Protein AF-A0A812TKF4-F1 (afdb_monomer)

Organism: NCBI:txid878477

Mean predicted aligned error: 9.04 Å

Structure (mmCIF, N/CA/C/O backbone):
data_AF-A0A812TKF4-F1
#
_entry.id   AF-A0A812TKF4-F1
#
loop_
_atom_site.group_PDB
_atom_site.id
_atom_site.type_symbol
_atom_site.label_atom_id
_atom_site.label_alt_id
_atom_site.label_comp_id
_atom_site.label_asym_id
_atom_site.label_entity_id
_atom_site.label_seq_id
_atom_site.pdbx_PDB_ins_code
_atom_site.Cartn_x
_atom_site.Cartn_y
_atom_site.Cartn_z
_atom_site.occupancy
_atom_site.B_iso_or_equiv
_atom_site.auth_seq_id
_atom_site.auth_comp_id
_atom_site.auth_asym_id
_atom_site.auth_atom_id
_atom_site.pdbx_PDB_model_num
ATOM 1 N N . MET A 1 1 ? 7.398 12.428 -25.501 1.00 43.38 1 MET A N 1
ATOM 2 C CA . MET A 1 1 ? 6.864 11.660 -24.359 1.00 43.38 1 MET A CA 1
ATOM 3 C C . MET A 1 1 ? 6.967 12.417 -23.040 1.00 43.38 1 MET A C 1
ATOM 5 O O . MET A 1 1 ? 5.956 12.456 -22.363 1.00 43.38 1 MET A O 1
ATOM 9 N N . ASN A 1 2 ? 8.045 13.176 -22.763 1.00 38.41 2 ASN A N 1
ATOM 10 C CA . ASN A 1 2 ? 8.051 14.196 -21.684 1.00 38.41 2 ASN A CA 1
ATOM 11 C C . ASN A 1 2 ? 6.872 15.186 -21.755 1.00 38.41 2 ASN A C 1
ATOM 13 O O . ASN A 1 2 ? 6.428 15.698 -20.735 1.00 38.41 2 ASN A O 1
ATOM 17 N N . LYS A 1 3 ? 6.313 15.404 -22.957 1.00 45.72 3 LYS A N 1
ATOM 18 C CA . LYS A 1 3 ? 5.042 16.113 -23.115 1.00 45.72 3 LYS A CA 1
ATOM 19 C C . LYS A 1 3 ? 3.878 15.392 -22.428 1.00 45.72 3 LYS A C 1
ATOM 21 O O . LYS A 1 3 ? 3.217 16.059 -21.679 1.00 45.72 3 LYS A O 1
ATOM 26 N N . ARG A 1 4 ? 3.627 14.085 -22.586 1.00 50.66 4 ARG A N 1
ATOM 27 C CA . ARG A 1 4 ? 2.446 13.417 -21.979 1.00 50.66 4 ARG A CA 1
ATOM 28 C C . ARG A 1 4 ? 2.479 13.401 -20.450 1.00 50.66 4 ARG A C 1
ATOM 30 O O . ARG A 1 4 ? 1.487 13.745 -19.835 1.00 50.66 4 ARG A O 1
ATOM 37 N N . ILE A 1 5 ? 3.630 13.066 -19.877 1.00 52.28 5 ILE A N 1
ATOM 38 C CA . ILE A 1 5 ? 3.890 13.031 -18.429 1.00 52.28 5 ILE A CA 1
ATOM 39 C C . ILE A 1 5 ? 3.827 14.449 -17.827 1.00 52.28 5 ILE A C 1
ATOM 41 O O . ILE A 1 5 ? 3.130 14.712 -16.849 1.00 52.28 5 ILE A O 1
ATOM 45 N N . GLY A 1 6 ? 4.497 15.413 -18.469 1.00 54.41 6 GLY A N 1
ATOM 46 C CA . GLY A 1 6 ? 4.418 16.819 -18.069 1.00 54.41 6 GLY A CA 1
ATOM 47 C C . GLY A 1 6 ? 3.043 17.449 -18.319 1.00 54.41 6 GLY A C 1
ATOM 48 O O . GLY A 1 6 ? 2.646 18.350 -17.586 1.00 54.41 6 GLY A O 1
ATOM 49 N N . LEU A 1 7 ? 2.306 16.985 -19.331 1.00 57.62 7 LEU A N 1
ATOM 50 C CA . LEU A 1 7 ? 0.945 17.421 -19.640 1.00 57.62 7 LEU A CA 1
ATOM 51 C C . LEU A 1 7 ? -0.037 16.835 -18.638 1.00 57.62 7 LEU A C 1
ATOM 53 O O . LEU A 1 7 ? -0.793 17.615 -18.098 1.00 57.62 7 LEU A O 1
ATOM 57 N N . SER A 1 8 ? 0.027 15.552 -18.268 1.00 59.94 8 SER A N 1
ATOM 58 C CA . SER A 1 8 ? -0.868 14.995 -17.242 1.00 59.94 8 SER A CA 1
ATOM 59 C C . SER A 1 8 ? -0.751 15.731 -15.909 1.00 59.94 8 SER A C 1
ATOM 61 O O . SER A 1 8 ? -1.759 15.961 -15.242 1.00 59.94 8 SER A O 1
ATOM 63 N N . TYR A 1 9 ? 0.465 16.157 -15.549 1.00 64.38 9 TYR A N 1
ATOM 64 C CA . TYR A 1 9 ? 0.691 16.978 -14.362 1.00 64.38 9 TYR A CA 1
ATOM 65 C C . TYR A 1 9 ? 0.122 18.401 -14.510 1.00 64.38 9 TYR A C 1
ATOM 67 O O . TYR A 1 9 ? -0.491 18.922 -13.582 1.00 64.38 9 TYR A O 1
ATOM 75 N N . LYS A 1 10 ? 0.275 19.033 -15.683 1.00 69.38 10 LYS A N 1
ATOM 76 C CA . LYS A 1 10 ? -0.266 20.378 -15.967 1.00 69.38 10 LYS A CA 1
ATOM 77 C C . LYS A 1 10 ? -1.788 20.402 -16.142 1.00 69.38 10 LYS A C 1
ATOM 79 O O . LYS A 1 10 ? -2.433 21.350 -15.712 1.00 69.38 10 LYS A O 1
ATOM 84 N N . GLU A 1 11 ? -2.341 19.377 -16.775 1.00 79.06 11 GLU A N 1
ATOM 85 C CA . GLU A 1 11 ? -3.754 19.215 -17.130 1.00 79.06 11 GLU A CA 1
ATOM 86 C C . GLU A 1 11 ? -4.596 18.758 -15.938 1.00 79.06 11 GLU A C 1
ATOM 88 O O . GLU A 1 11 ? -5.818 18.830 -16.003 1.00 79.06 11 GLU A O 1
ATOM 93 N N . LYS A 1 12 ? -3.957 18.309 -14.846 1.00 82.06 12 LYS A N 1
ATOM 94 C CA . LYS A 1 12 ? -4.629 17.839 -13.628 1.00 82.06 12 LYS A CA 1
ATOM 95 C C . LYS A 1 12 ? -5.728 16.815 -13.928 1.00 82.06 12 LYS A C 1
ATOM 97 O O . LYS A 1 12 ? -6.871 16.947 -13.480 1.00 82.06 12 LYS A O 1
ATOM 102 N N . ARG A 1 13 ? -5.357 15.814 -14.730 1.00 84.12 13 ARG A N 1
ATOM 103 C CA . ARG A 1 13 ? -6.213 14.729 -15.230 1.00 84.12 13 ARG A CA 1
ATOM 104 C C . ARG A 1 13 ? -6.922 14.001 -14.082 1.00 84.12 13 ARG A C 1
ATOM 106 O O . ARG A 1 13 ? -6.321 13.154 -13.426 1.00 84.12 13 ARG A O 1
ATOM 113 N N . GLN A 1 14 ? -8.187 14.345 -13.826 1.00 87.75 14 GLN A N 1
ATOM 114 C CA . GLN A 1 14 ? -8.976 13.859 -12.682 1.00 87.75 14 GLN A CA 1
ATOM 115 C C . GLN A 1 14 ? -9.090 12.331 -12.631 1.00 87.75 14 GLN A C 1
ATOM 117 O O . GLN A 1 14 ? -9.194 11.740 -11.560 1.00 87.75 14 GLN A O 1
ATOM 122 N N . GLU A 1 15 ? -8.988 11.672 -13.780 1.00 87.75 15 GLU A N 1
ATOM 123 C CA . GLU A 1 15 ? -8.941 10.221 -13.907 1.00 87.75 15 GLU A CA 1
ATOM 124 C C . GLU A 1 15 ? -7.714 9.563 -13.258 1.00 87.75 15 GLU A C 1
ATOM 126 O O . GLU A 1 15 ? -7.655 8.339 -13.241 1.00 87.75 15 GLU A O 1
ATOM 131 N N . LEU A 1 16 ? -6.746 10.333 -12.747 1.00 88.81 16 LEU A N 1
ATOM 132 C CA . LEU A 1 16 ? -5.577 9.833 -12.016 1.00 88.81 16 LEU A CA 1
ATOM 133 C C . LEU A 1 16 ? -5.721 9.939 -10.492 1.00 88.81 16 LEU A C 1
ATOM 135 O O . LEU A 1 16 ? -4.930 9.328 -9.787 1.00 88.81 16 LEU A O 1
ATOM 139 N N . VAL A 1 17 ? -6.724 10.656 -9.969 1.00 91.38 17 VAL A N 1
ATOM 140 C CA . VAL A 1 17 ? -6.897 10.869 -8.513 1.00 91.38 17 VAL A CA 1
ATOM 141 C C . VAL A 1 17 ? -7.086 9.551 -7.758 1.00 91.38 17 VAL A C 1
ATOM 143 O O . VAL A 1 17 ? -6.647 9.412 -6.619 1.00 91.38 17 VAL A O 1
ATOM 146 N N . TRP A 1 18 ? -7.673 8.543 -8.408 1.00 94.00 18 TRP A N 1
ATOM 147 C CA . TRP A 1 18 ? -7.847 7.223 -7.804 1.00 94.00 18 TRP A CA 1
ATOM 148 C C . TRP A 1 18 ? -6.528 6.548 -7.420 1.00 94.00 18 TRP A C 1
ATOM 150 O O . TRP A 1 18 ? -6.544 5.665 -6.573 1.00 94.00 18 TRP A O 1
ATOM 160 N N . LEU A 1 19 ? -5.403 6.952 -8.023 1.00 91.62 19 LEU A N 1
ATOM 161 C CA . LEU A 1 19 ? -4.074 6.436 -7.701 1.00 91.62 19 LEU A CA 1
ATOM 162 C C . LEU A 1 19 ? -3.529 6.998 -6.389 1.00 91.62 19 LEU A C 1
ATOM 164 O O . LEU A 1 19 ? -2.511 6.506 -5.946 1.00 91.62 19 LEU A O 1
ATOM 168 N N . ASP A 1 20 ? -4.203 7.934 -5.724 1.00 90.88 20 ASP A N 1
ATOM 169 C CA . ASP A 1 20 ? -3.869 8.372 -4.356 1.00 90.88 20 ASP A CA 1
ATOM 170 C C . ASP A 1 20 ? -5.036 8.171 -3.379 1.00 90.88 20 ASP A C 1
ATOM 172 O O . ASP A 1 20 ? -4.896 8.267 -2.156 1.00 90.88 20 ASP A O 1
ATOM 176 N N . ASP A 1 21 ? -6.216 7.872 -3.915 1.00 93.94 21 ASP A N 1
ATOM 177 C CA . ASP A 1 21 ? -7.404 7.603 -3.134 1.00 93.94 21 ASP A CA 1
ATOM 178 C C . ASP A 1 21 ? -7.436 6.146 -2.667 1.00 93.94 21 ASP A C 1
ATOM 180 O O . ASP A 1 21 ? -7.810 5.238 -3.409 1.00 93.94 21 ASP A O 1
ATOM 184 N N . LYS A 1 22 ? -7.121 5.926 -1.389 1.00 93.62 22 LYS A N 1
ATOM 185 C CA . LYS A 1 22 ? -7.073 4.585 -0.782 1.00 93.62 22 LYS A CA 1
ATOM 186 C C . LYS A 1 22 ? -8.356 3.769 -0.959 1.00 93.62 22 LYS A C 1
ATOM 188 O O . LYS A 1 22 ? -8.277 2.547 -1.002 1.00 93.62 22 LYS A O 1
ATOM 193 N N . LEU A 1 23 ? -9.526 4.411 -1.027 1.00 95.00 23 LEU A N 1
ATOM 194 C CA . LEU A 1 23 ? -10.788 3.703 -1.251 1.00 95.00 23 LEU A CA 1
ATOM 195 C C . LEU A 1 23 ? -10.901 3.250 -2.709 1.00 95.00 23 LEU A C 1
ATOM 197 O O . LEU A 1 23 ? -11.224 2.093 -2.975 1.00 95.00 23 LEU A O 1
ATOM 201 N N . GLU A 1 24 ? -10.633 4.155 -3.651 1.00 95.75 24 GLU A N 1
ATOM 202 C CA . GLU A 1 24 ? -10.752 3.832 -5.074 1.00 95.75 24 GLU A CA 1
ATOM 203 C C . GLU A 1 24 ? -9.657 2.881 -5.556 1.00 95.75 24 GLU A C 1
ATOM 205 O O . GLU A 1 24 ? -9.947 2.042 -6.409 1.00 95.75 24 GLU A O 1
ATOM 210 N N . GLN A 1 25 ? -8.440 2.958 -4.999 1.00 95.56 25 GLN A N 1
ATOM 211 C CA . GLN A 1 25 ? -7.360 2.017 -5.303 1.00 95.56 25 GLN A CA 1
ATOM 212 C C . GLN A 1 25 ? -7.814 0.573 -5.101 1.00 95.56 25 GLN A C 1
ATOM 214 O O . GLN A 1 25 ? -7.678 -0.230 -6.016 1.00 95.56 25 GLN A O 1
ATOM 219 N N . VAL A 1 26 ? -8.409 0.246 -3.948 1.00 95.75 26 VAL A N 1
ATOM 220 C CA . VAL A 1 26 ? -8.828 -1.131 -3.646 1.00 95.75 26 VAL A CA 1
ATOM 221 C C . VAL A 1 26 ? -9.825 -1.639 -4.687 1.00 95.75 26 VAL A C 1
ATOM 223 O O . VAL A 1 26 ? -9.565 -2.655 -5.332 1.00 95.75 26 VAL A O 1
ATOM 226 N N . GLY A 1 27 ? -10.918 -0.901 -4.908 1.00 95.19 27 GLY A N 1
ATOM 227 C CA . GLY A 1 27 ? -11.976 -1.328 -5.826 1.00 95.19 27 GLY A CA 1
ATOM 228 C C . GLY A 1 27 ? -11.532 -1.379 -7.292 1.00 95.19 27 GLY A C 1
ATOM 229 O O . GLY A 1 27 ? -11.883 -2.309 -8.018 1.00 95.19 27 GLY A O 1
ATOM 230 N N . ARG A 1 28 ? -10.728 -0.410 -7.750 1.00 96.44 28 ARG A N 1
ATOM 231 C CA . ARG A 1 28 ? -10.242 -0.392 -9.138 1.00 96.44 28 ARG A CA 1
ATOM 232 C C . ARG A 1 28 ? -9.181 -1.456 -9.383 1.00 96.44 28 ARG A C 1
ATOM 234 O O . ARG A 1 28 ? -9.234 -2.113 -10.416 1.00 96.44 28 ARG A O 1
ATOM 241 N N . THR A 1 29 ? -8.256 -1.664 -8.448 1.00 96.94 29 THR A N 1
ATOM 242 C CA . THR A 1 29 ? -7.265 -2.744 -8.539 1.00 96.94 29 THR A CA 1
ATOM 243 C C . THR A 1 29 ? -7.945 -4.102 -8.630 1.00 96.94 29 THR A C 1
ATOM 245 O O . THR A 1 29 ? -7.590 -4.899 -9.496 1.00 96.94 29 THR A O 1
ATOM 248 N N . GLU A 1 30 ? -8.945 -4.357 -7.785 1.00 96.12 30 GLU A N 1
ATOM 249 C CA . GLU A 1 30 ? -9.704 -5.607 -7.812 1.00 96.12 30 GLU A CA 1
ATOM 250 C C . GLU A 1 30 ? -10.393 -5.824 -9.165 1.00 96.12 30 GLU A C 1
ATOM 252 O O . GLU A 1 30 ? -10.293 -6.909 -9.741 1.00 96.12 30 GLU A O 1
ATOM 257 N N . ALA A 1 31 ? -11.020 -4.782 -9.719 1.00 96.69 31 ALA A N 1
ATOM 258 C CA . ALA A 1 31 ? -11.652 -4.845 -11.034 1.00 96.69 31 ALA A CA 1
ATOM 259 C C . ALA A 1 31 ? -10.642 -5.102 -12.168 1.00 96.69 31 ALA A C 1
ATOM 261 O O . ALA A 1 31 ? -10.904 -5.912 -13.059 1.00 96.69 31 ALA A O 1
ATOM 262 N N . LEU A 1 32 ? -9.480 -4.439 -12.134 1.00 96.56 32 LEU A N 1
ATOM 263 C CA . LEU A 1 32 ? -8.437 -4.567 -13.158 1.00 96.56 32 LEU A CA 1
ATOM 264 C C . LEU A 1 32 ? -7.744 -5.936 -13.116 1.00 96.56 32 LEU A C 1
ATOM 266 O O . LEU A 1 32 ? -7.447 -6.501 -14.167 1.00 96.56 32 LEU A O 1
ATOM 270 N N . LEU A 1 33 ? -7.511 -6.480 -11.920 1.00 96.88 33 LEU A N 1
ATOM 271 C CA . LEU A 1 33 ? -6.825 -7.761 -11.718 1.00 96.88 33 LEU A CA 1
ATOM 272 C C . LEU A 1 33 ? -7.766 -8.958 -11.575 1.00 96.88 33 LEU A C 1
ATOM 274 O O . LEU A 1 33 ? -7.298 -10.094 -11.487 1.00 96.88 33 LEU A O 1
ATOM 278 N N . LYS A 1 34 ? -9.081 -8.716 -11.569 1.00 95.50 34 LYS A N 1
ATOM 279 C CA . LYS A 1 34 ? -10.129 -9.730 -11.379 1.00 95.50 34 LYS A CA 1
ATOM 280 C C . LYS A 1 34 ? -9.911 -10.547 -10.105 1.00 95.50 34 LYS A C 1
ATOM 282 O O . LYS A 1 34 ? -9.978 -11.775 -10.114 1.00 95.50 34 LYS A O 1
ATOM 287 N N . GLY A 1 35 ? -9.614 -9.854 -9.012 1.00 93.81 35 GLY A N 1
ATOM 288 C CA . GLY A 1 35 ? -9.465 -10.467 -7.702 1.00 93.81 35 GLY A CA 1
ATOM 289 C C . GLY A 1 35 ? -8.752 -9.573 -6.702 1.00 93.81 35 GLY A C 1
ATOM 290 O O . GLY A 1 35 ? -8.048 -8.628 -7.058 1.00 93.81 35 GLY A O 1
ATOM 291 N N . GLU A 1 36 ? -8.913 -9.908 -5.429 1.00 94.38 36 GLU A N 1
ATOM 292 C CA . GLU A 1 36 ? -8.374 -9.121 -4.327 1.00 94.38 36 GLU A CA 1
ATOM 293 C C . GLU A 1 36 ? -6.838 -9.146 -4.323 1.00 94.38 36 GLU A C 1
ATOM 295 O O . GLU A 1 36 ? -6.204 -10.203 -4.445 1.00 94.38 36 GLU A O 1
ATOM 300 N N . ARG A 1 37 ? -6.229 -7.961 -4.200 1.00 96.06 37 ARG A N 1
ATOM 301 C CA . ARG A 1 37 ? -4.773 -7.782 -4.041 1.00 96.06 37 ARG A CA 1
ATOM 302 C C . ARG A 1 37 ? -4.380 -6.807 -2.951 1.00 96.06 37 ARG A C 1
ATOM 304 O O . ARG A 1 37 ? -3.284 -6.935 -2.421 1.00 96.06 37 ARG A O 1
ATOM 311 N N . HIS A 1 38 ? -5.239 -5.858 -2.607 1.00 96.31 38 HIS A N 1
ATOM 312 C CA . HIS A 1 38 ? -5.026 -5.002 -1.447 1.00 96.31 38 HIS A CA 1
ATOM 313 C C . HIS A 1 38 ? -5.468 -5.698 -0.161 1.00 96.31 38 HIS A C 1
ATOM 315 O O . HIS A 1 38 ? -6.198 -6.691 -0.189 1.00 96.31 38 HIS A O 1
ATOM 321 N N . LEU A 1 39 ? -5.053 -5.146 0.979 1.00 93.12 39 LEU A N 1
ATOM 322 C CA . LEU A 1 39 ? -5.753 -5.426 2.227 1.00 93.12 39 LEU A CA 1
ATOM 323 C C . LEU A 1 39 ? -7.215 -4.964 2.128 1.00 93.12 39 LEU A C 1
ATOM 325 O O . LEU A 1 39 ? -7.464 -3.852 1.643 1.00 93.12 39 LEU A O 1
ATOM 329 N N . PRO A 1 40 ? -8.177 -5.771 2.607 1.00 92.56 40 PRO A N 1
ATOM 330 C CA . PRO A 1 40 ? -9.583 -5.430 2.489 1.00 92.56 40 PRO A CA 1
ATOM 331 C C . PRO A 1 40 ? -9.906 -4.169 3.292 1.00 92.56 40 PRO A C 1
ATOM 333 O O . PRO A 1 40 ? -9.347 -3.918 4.362 1.00 92.56 40 PRO A O 1
ATOM 336 N N . LEU A 1 41 ? -10.839 -3.372 2.778 1.00 94.94 41 LEU A N 1
ATOM 337 C CA . LEU A 1 41 ? -11.420 -2.263 3.526 1.00 94.94 41 LEU A CA 1
ATOM 338 C C . LEU A 1 41 ? -12.538 -2.813 4.402 1.00 94.94 41 LEU A C 1
ATOM 340 O O . LEU A 1 41 ? -13.551 -3.300 3.911 1.00 94.94 41 LEU A O 1
ATOM 344 N N . LEU A 1 42 ? -12.365 -2.712 5.715 1.00 95.25 42 LEU A N 1
ATOM 345 C CA . LEU A 1 42 ? -13.403 -3.101 6.666 1.00 95.25 42 LEU A CA 1
ATOM 346 C C . LEU A 1 42 ? -14.465 -2.010 6.802 1.00 95.25 42 LEU A C 1
ATOM 348 O O . LEU A 1 42 ? -15.588 -2.296 7.213 1.00 95.25 42 LEU A O 1
ATOM 352 N N . GLY A 1 43 ? -14.126 -0.772 6.461 1.00 96.00 43 GLY A N 1
ATOM 353 C CA . GLY A 1 43 ? -15.065 0.333 6.391 1.00 96.00 43 GLY A CA 1
ATOM 354 C C . GLY A 1 43 ? -14.388 1.622 5.947 1.00 96.00 43 GLY A C 1
ATOM 355 O O . GLY A 1 43 ? -13.160 1.737 5.950 1.00 96.00 43 GLY A O 1
ATOM 356 N N . HIS A 1 44 ? -15.202 2.609 5.589 1.00 97.00 44 HIS A N 1
ATOM 357 C CA . HIS A 1 44 ? -14.752 3.965 5.315 1.00 97.00 44 HIS A CA 1
ATOM 358 C C . HIS A 1 44 ? -15.871 4.968 5.608 1.00 97.00 44 HIS A C 1
ATOM 360 O O . HIS A 1 44 ? -17.050 4.630 5.528 1.00 97.00 44 HIS A O 1
ATOM 366 N N . ALA A 1 45 ? -15.502 6.215 5.882 1.00 97.19 45 ALA A N 1
ATOM 367 C CA . ALA A 1 45 ? -16.438 7.331 5.988 1.00 97.19 45 ALA A CA 1
ATOM 368 C C . ALA A 1 45 ? -15.810 8.590 5.397 1.00 97.19 45 ALA A C 1
ATOM 370 O O . ALA A 1 45 ? -14.589 8.778 5.429 1.00 97.19 45 ALA A O 1
ATOM 371 N N . ARG A 1 46 ? -16.650 9.455 4.827 1.00 95.25 46 ARG A N 1
ATOM 372 C CA . ARG A 1 46 ? -16.221 10.781 4.370 1.00 95.25 46 ARG A CA 1
ATOM 373 C C . ARG A 1 46 ? -16.198 11.745 5.551 1.00 95.25 46 ARG A C 1
ATOM 375 O O . ARG A 1 46 ? -16.932 11.571 6.520 1.00 95.25 46 ARG A O 1
ATOM 382 N N . LYS A 1 47 ? -15.388 12.797 5.450 1.00 93.75 47 LYS A N 1
ATOM 383 C CA . LYS A 1 47 ? -15.457 13.902 6.411 1.00 93.75 47 LYS A CA 1
ATOM 384 C C . LYS A 1 47 ? -16.886 14.469 6.437 1.00 93.75 47 LYS A C 1
ATOM 386 O O . LYS A 1 47 ? -17.435 14.773 5.380 1.00 93.75 47 LYS A O 1
ATOM 391 N N . GLY A 1 48 ? -17.454 14.619 7.634 1.00 92.25 48 GLY A N 1
ATOM 392 C CA . GLY A 1 48 ? -18.819 15.116 7.850 1.00 92.25 48 GLY A CA 1
ATOM 393 C C . GLY A 1 48 ? -19.923 14.049 7.811 1.00 92.25 48 GLY A C 1
ATOM 394 O O . GLY A 1 48 ? -21.071 14.370 8.100 1.00 92.25 48 GLY A O 1
ATOM 395 N N . ASP A 1 49 ? -19.605 12.788 7.500 1.00 95.38 49 ASP A N 1
ATOM 396 C CA . ASP A 1 49 ? -20.552 11.668 7.578 1.00 95.38 49 ASP A CA 1
ATOM 397 C C . ASP A 1 49 ? -20.610 11.109 9.008 1.00 95.38 49 ASP A C 1
ATOM 399 O O . ASP A 1 49 ? -19.966 10.111 9.325 1.00 95.38 49 ASP A O 1
ATOM 403 N N . ALA A 1 50 ? -21.355 11.782 9.890 1.00 94.12 50 ALA A N 1
ATOM 404 C CA . ALA A 1 50 ? -21.436 11.420 11.308 1.00 94.12 50 ALA A CA 1
ATOM 405 C C . ALA A 1 50 ? -21.877 9.961 11.525 1.00 94.12 50 ALA A C 1
ATOM 407 O O . ALA A 1 50 ? -21.269 9.245 12.316 1.00 94.12 50 ALA A O 1
ATOM 408 N N . VAL A 1 51 ? -22.874 9.494 10.764 1.00 95.56 51 VAL A N 1
ATOM 409 C CA . VAL A 1 51 ? -23.389 8.118 10.863 1.00 95.56 51 VAL A CA 1
ATOM 410 C C . VAL A 1 51 ? -22.339 7.103 10.403 1.00 95.56 51 VAL A C 1
ATOM 412 O O . VAL A 1 51 ? -22.179 6.050 11.019 1.00 95.56 51 VAL A O 1
ATOM 415 N N . GLY A 1 52 ? -21.612 7.393 9.320 1.00 94.56 52 GLY A N 1
ATOM 416 C CA . GLY A 1 52 ? -20.519 6.541 8.852 1.00 94.56 52 GLY A CA 1
ATOM 417 C C . GLY A 1 52 ? -19.355 6.469 9.845 1.00 94.56 52 GLY A C 1
ATOM 418 O O . GLY A 1 52 ? -18.811 5.387 10.073 1.00 94.56 52 GLY A O 1
ATOM 419 N N . LEU A 1 53 ? -18.995 7.600 10.457 1.00 94.62 53 LEU A N 1
ATOM 420 C CA . LEU A 1 53 ? -17.929 7.686 11.460 1.00 94.62 53 LEU A CA 1
ATOM 421 C C . LEU A 1 53 ? -18.290 6.917 12.737 1.00 94.62 53 LEU A C 1
ATOM 423 O O . LEU A 1 53 ? -17.470 6.140 13.224 1.00 94.62 53 LEU A O 1
ATOM 427 N N . GLU A 1 54 ? -19.526 7.052 13.222 1.00 94.31 54 GLU A N 1
ATOM 428 C CA . GLU A 1 54 ? -20.022 6.303 14.381 1.00 94.31 54 GLU A CA 1
ATOM 429 C C . GLU A 1 54 ? -19.984 4.787 14.125 1.00 94.31 54 GLU A C 1
ATOM 431 O O . GLU A 1 54 ? -19.449 4.026 14.930 1.00 94.31 54 GLU A O 1
ATOM 436 N N . LYS A 1 55 ? -20.460 4.332 12.956 1.00 95.62 55 LYS A N 1
ATOM 437 C CA . LYS A 1 55 ? -20.407 2.909 12.572 1.00 95.62 55 LYS A CA 1
ATOM 438 C C . LYS A 1 55 ? -18.979 2.367 12.511 1.00 95.62 55 LYS A C 1
ATOM 440 O O . LYS A 1 55 ? -18.740 1.215 12.873 1.00 95.62 55 LYS A O 1
ATOM 445 N N . LEU A 1 56 ? -18.029 3.174 12.040 1.00 95.25 56 LEU A N 1
ATOM 446 C CA . LEU A 1 56 ? -16.609 2.820 12.017 1.00 95.25 56 LEU A CA 1
ATOM 447 C C . LEU A 1 56 ? -16.033 2.673 13.422 1.00 95.25 56 LEU A C 1
ATOM 449 O O . LEU A 1 56 ? -15.345 1.687 13.680 1.00 95.25 56 LEU A O 1
ATOM 453 N N . ALA A 1 57 ? -16.335 3.616 14.316 1.00 93.94 57 ALA A N 1
ATOM 454 C CA . ALA A 1 57 ? -15.905 3.566 15.709 1.00 93.94 57 ALA A CA 1
ATOM 455 C C . ALA A 1 57 ? -16.482 2.337 16.428 1.00 93.94 57 ALA A C 1
ATOM 457 O O . ALA A 1 57 ? -15.736 1.590 17.055 1.00 93.94 57 ALA A O 1
ATOM 458 N N . GLN A 1 58 ? -17.776 2.052 16.246 1.00 94.00 58 GLN A N 1
ATOM 459 C CA . GLN A 1 58 ? -18.417 0.850 16.788 1.00 94.00 58 GLN A CA 1
ATOM 460 C C . GLN A 1 58 ? -17.752 -0.429 16.268 1.00 94.00 58 GLN A C 1
ATOM 462 O O . GLN A 1 58 ? -17.429 -1.317 17.053 1.00 94.00 58 GLN A O 1
ATOM 467 N N . LYS A 1 59 ? -17.492 -0.514 14.955 1.00 94.88 59 LYS A N 1
ATOM 468 C CA . LYS A 1 59 ? -16.816 -1.672 14.351 1.00 94.88 59 LYS A CA 1
ATOM 469 C C . LYS A 1 59 ? -15.398 -1.866 14.890 1.00 94.88 59 LYS A C 1
ATOM 471 O O . LYS A 1 59 ? -14.978 -3.003 15.083 1.00 94.88 59 LYS A O 1
ATOM 476 N N . LEU A 1 60 ? -14.671 -0.775 15.118 1.00 92.75 60 LEU A N 1
ATOM 477 C CA . LEU A 1 60 ? -13.342 -0.795 15.721 1.00 92.75 60 LEU A CA 1
ATOM 478 C C . LEU A 1 60 ? -13.400 -1.272 17.182 1.00 92.75 60 LEU A C 1
ATOM 480 O O . LEU A 1 60 ? -12.627 -2.150 17.547 1.00 92.75 60 LEU A O 1
ATOM 484 N N . ALA A 1 61 ? -14.344 -0.762 17.978 1.00 92.12 61 ALA A N 1
ATOM 485 C CA . ALA A 1 61 ? -14.480 -1.072 19.404 1.00 92.12 61 ALA A CA 1
ATOM 486 C C . ALA A 1 61 ? -14.863 -2.529 19.703 1.00 92.12 61 ALA A C 1
ATOM 488 O O . ALA A 1 61 ? -14.468 -3.068 20.731 1.00 92.12 61 ALA A O 1
ATOM 489 N N . VAL A 1 62 ? -15.614 -3.181 18.811 1.00 93.12 62 VAL A N 1
ATOM 490 C CA . VAL A 1 62 ? -16.004 -4.595 18.978 1.00 93.12 62 VAL A CA 1
ATOM 491 C C . VAL A 1 62 ? -15.050 -5.576 18.294 1.00 93.12 62 VAL A C 1
ATOM 493 O O . VAL A 1 62 ? -15.281 -6.784 18.331 1.00 93.12 62 VAL A O 1
ATOM 496 N N . SER A 1 63 ? -14.004 -5.084 17.625 1.00 92.12 63 SER A N 1
ATOM 497 C CA . SER A 1 63 ? -13.032 -5.945 16.954 1.00 92.12 63 SER A CA 1
ATOM 498 C C . SER A 1 63 ? -12.124 -6.633 17.969 1.00 92.12 63 SER A C 1
ATOM 500 O O . SER A 1 63 ? -11.620 -6.000 18.890 1.00 92.12 63 SER A O 1
ATOM 502 N N . SER A 1 64 ? -11.854 -7.919 17.755 1.00 89.06 64 SER A N 1
ATOM 503 C CA . SER A 1 64 ? -10.774 -8.653 18.430 1.00 89.06 64 SER A CA 1
ATOM 504 C C . SER A 1 64 ? -9.505 -8.758 17.575 1.00 89.06 64 SER A C 1
ATOM 506 O O . SER A 1 64 ? -8.507 -9.327 18.006 1.00 89.06 64 SER A O 1
ATOM 508 N N . GLU A 1 65 ? -9.562 -8.281 16.332 1.00 89.94 65 GLU A N 1
ATOM 509 C CA . GLU A 1 65 ? -8.464 -8.334 15.366 1.00 89.94 65 GLU A CA 1
ATOM 510 C C . GLU A 1 65 ? -7.637 -7.040 15.411 1.00 89.94 65 GLU A C 1
ATOM 512 O O . GLU A 1 65 ? -8.211 -5.971 15.649 1.00 89.94 65 GLU A O 1
ATOM 517 N N . PRO A 1 66 ? -6.324 -7.097 15.119 1.00 89.56 66 PRO A N 1
ATOM 518 C CA . PRO A 1 66 ? -5.491 -5.915 14.927 1.00 89.56 66 PRO A CA 1
ATOM 519 C C . PRO A 1 66 ? -5.970 -5.049 13.755 1.00 89.56 66 PRO A C 1
ATOM 521 O O . PRO A 1 66 ? -6.108 -5.522 12.621 1.00 89.56 66 PRO A O 1
ATOM 524 N N . LEU A 1 67 ? -6.169 -3.754 14.002 1.00 92.69 67 LEU A N 1
ATOM 525 C CA . LEU A 1 67 ? -6.731 -2.810 13.036 1.00 92.69 67 LEU A CA 1
ATOM 526 C C . LEU A 1 67 ? -5.858 -1.569 12.848 1.00 92.69 67 LEU A C 1
ATOM 528 O O . LEU A 1 67 ? -5.126 -1.145 13.741 1.00 92.69 67 LEU A O 1
ATOM 532 N N . VAL A 1 68 ? -5.972 -0.953 11.673 1.00 92.88 68 VAL A N 1
ATOM 533 C CA . VAL A 1 68 ? -5.401 0.361 11.373 1.00 92.88 68 VAL A CA 1
ATOM 534 C C . VAL A 1 68 ? -6.495 1.327 10.940 1.00 92.88 68 VAL A C 1
ATOM 536 O O . VAL A 1 68 ? -7.288 1.039 10.039 1.00 92.88 68 VAL A O 1
ATOM 539 N N . VAL A 1 69 ? -6.503 2.500 11.568 1.00 95.38 69 VAL A N 1
ATOM 540 C CA . VAL A 1 69 ? -7.309 3.653 11.167 1.00 95.38 69 VAL A CA 1
ATOM 541 C C . VAL A 1 69 ? -6.376 4.641 10.488 1.00 95.38 69 VAL A C 1
ATOM 543 O O . VAL A 1 69 ? -5.371 5.053 11.067 1.00 95.38 69 VAL A O 1
ATOM 546 N N . LYS A 1 70 ? -6.680 5.028 9.249 1.00 95.12 70 LYS A N 1
ATOM 547 C CA . LYS A 1 70 ? -5.855 6.008 8.533 1.00 95.12 70 LYS A CA 1
ATOM 548 C C . LYS A 1 70 ? -6.675 6.957 7.668 1.00 95.12 70 LYS A C 1
ATOM 550 O O . LYS A 1 70 ? -7.761 6.590 7.209 1.00 95.12 70 LYS A O 1
ATOM 555 N N . PRO A 1 71 ? -6.156 8.162 7.386 1.00 95.62 71 PRO A N 1
ATOM 556 C CA . PRO A 1 71 ? -6.836 9.105 6.519 1.00 95.62 71 PRO A CA 1
ATOM 557 C C . PRO A 1 71 ? -6.881 8.562 5.089 1.00 95.62 71 PRO A C 1
ATOM 559 O O . PRO A 1 71 ? -5.866 8.122 4.534 1.00 95.62 71 PRO A O 1
ATOM 562 N N . ARG A 1 72 ? -8.047 8.664 4.446 1.00 94.25 72 ARG A N 1
ATOM 563 C CA . ARG A 1 72 ? -8.218 8.358 3.014 1.00 94.25 72 ARG A CA 1
ATOM 564 C C . ARG A 1 72 ? -7.260 9.184 2.149 1.00 94.25 72 ARG A C 1
ATOM 566 O O . ARG A 1 72 ? -6.640 8.649 1.242 1.00 94.25 72 ARG A O 1
ATOM 573 N N . HIS A 1 73 ? -7.096 10.450 2.520 1.00 90.88 73 HIS A N 1
ATOM 574 C CA . HIS A 1 73 ? -6.408 11.514 1.786 1.00 90.88 73 HIS A CA 1
ATOM 575 C C . HIS A 1 73 ? -4.974 11.807 2.264 1.00 90.88 73 HIS A C 1
ATOM 577 O O . HIS A 1 73 ? -4.304 12.658 1.695 1.00 90.88 73 HIS A O 1
ATOM 583 N N . GLY A 1 74 ? -4.517 11.173 3.348 1.00 85.19 74 GLY A N 1
ATOM 584 C CA . GLY A 1 74 ? -3.230 11.499 3.973 1.00 85.19 74 GLY A CA 1
ATOM 585 C C . GLY A 1 74 ? -2.045 10.751 3.363 1.00 85.19 74 GLY A C 1
ATOM 586 O O . GLY A 1 74 ? -2.193 9.595 2.961 1.00 85.19 74 GLY A O 1
ATOM 587 N N . SER A 1 75 ? -0.869 11.377 3.365 1.00 82.94 75 SER A N 1
ATOM 588 C CA . SER A 1 75 ? 0.414 10.789 2.950 1.00 82.94 75 SER A CA 1
ATOM 589 C C . SER A 1 75 ? 1.400 10.678 4.129 1.00 82.94 75 SER A C 1
ATOM 591 O O . SER A 1 75 ? 1.127 11.142 5.245 1.00 82.94 75 SER A O 1
ATOM 593 N N . ASN A 1 76 ? 2.567 10.068 3.886 1.00 78.56 76 ASN A N 1
ATOM 594 C CA . ASN A 1 76 ? 3.725 10.059 4.798 1.00 78.56 76 ASN A CA 1
ATOM 595 C C . ASN A 1 76 ? 3.445 9.497 6.202 1.00 78.56 76 ASN A C 1
ATOM 597 O O . ASN A 1 76 ? 4.026 9.948 7.194 1.00 78.56 76 ASN A O 1
ATOM 601 N N . SER A 1 77 ? 2.524 8.535 6.296 1.00 82.06 77 SER A N 1
ATOM 602 C CA . SER A 1 77 ? 2.130 7.872 7.548 1.00 82.06 77 SER A CA 1
ATOM 603 C C . SER A 1 77 ? 1.661 8.826 8.659 1.00 82.06 77 SER A C 1
ATOM 605 O O . SER A 1 77 ? 1.696 8.477 9.840 1.00 82.06 77 SER A O 1
ATOM 607 N N . LYS A 1 78 ? 1.217 10.040 8.309 1.00 87.75 78 LYS A N 1
ATOM 608 C CA . LYS A 1 78 ? 0.682 11.013 9.269 1.00 87.75 78 LYS A CA 1
ATOM 609 C C . LYS A 1 78 ? -0.760 10.674 9.632 1.00 87.75 78 LYS A C 1
ATOM 611 O O . LYS A 1 78 ? -1.545 10.285 8.769 1.00 87.75 78 LYS A O 1
ATOM 616 N N . HIS A 1 79 ? -1.098 10.856 10.912 1.00 91.31 79 HIS A N 1
ATOM 617 C CA . HIS A 1 79 ? -2.436 10.588 11.465 1.00 91.31 79 HIS A CA 1
ATOM 618 C C . HIS A 1 79 ? -2.921 9.147 11.234 1.00 91.31 79 HIS A C 1
ATOM 620 O O . HIS A 1 7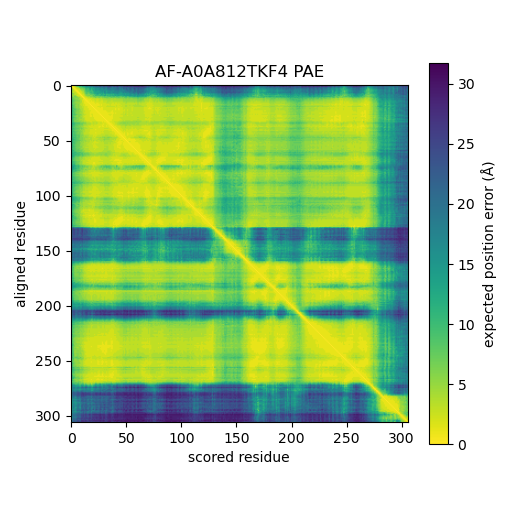9 ? -4.116 8.896 11.112 1.00 91.31 79 HIS A O 1
ATOM 626 N N . VAL A 1 80 ? -1.978 8.204 11.154 1.00 91.00 80 VAL A N 1
ATOM 627 C CA . VAL A 1 80 ? -2.243 6.763 11.135 1.00 91.00 80 VAL A CA 1
ATOM 628 C C . VAL A 1 80 ? -2.256 6.264 12.574 1.00 91.00 80 VAL A C 1
ATOM 630 O O . VAL A 1 80 ? -1.284 6.457 13.301 1.00 91.00 80 VAL A O 1
ATOM 633 N N . PHE A 1 81 ? -3.342 5.610 12.968 1.00 91.62 81 PHE A N 1
ATOM 634 C CA . PHE A 1 81 ? -3.521 5.042 14.297 1.00 91.62 81 PHE A CA 1
ATOM 635 C C . PHE A 1 81 ? -3.523 3.522 14.194 1.00 91.62 81 PHE A C 1
ATOM 637 O O . PHE A 1 81 ? -4.252 2.937 13.387 1.00 91.62 81 PHE A O 1
ATOM 644 N N . LEU A 1 82 ? -2.668 2.893 14.993 1.00 89.44 82 LEU A N 1
ATOM 645 C CA . LEU A 1 82 ? -2.496 1.450 15.034 1.00 89.44 82 LEU A CA 1
ATOM 646 C C . LEU A 1 82 ? -3.160 0.925 16.299 1.00 89.44 82 LEU A C 1
ATOM 648 O O . LEU A 1 82 ? -2.835 1.375 17.393 1.00 89.44 82 LEU A O 1
ATOM 652 N N . TRP A 1 83 ? -4.038 -0.058 16.137 1.00 90.62 83 TRP A N 1
ATOM 653 C CA . TRP A 1 83 ? -4.752 -0.706 17.227 1.00 90.62 83 TRP A CA 1
ATOM 654 C C . TRP A 1 83 ? -4.458 -2.206 17.202 1.00 90.62 83 TRP A C 1
ATOM 656 O O . TRP A 1 83 ? -5.214 -2.964 16.597 1.00 90.62 83 TRP A O 1
ATOM 666 N N . PRO A 1 84 ? -3.343 -2.665 17.804 1.00 84.81 84 PRO A N 1
ATOM 667 C CA . PRO A 1 84 ? -3.006 -4.088 17.838 1.00 84.81 84 PRO A CA 1
ATOM 668 C C . PRO A 1 84 ? -3.989 -4.926 18.659 1.00 84.81 84 PRO A C 1
ATOM 670 O O . PRO A 1 84 ? -4.162 -6.109 18.388 1.00 84.81 84 PRO A O 1
ATOM 673 N N . ARG A 1 85 ? -4.603 -4.314 19.678 1.00 86.69 85 ARG A N 1
ATOM 674 C CA . ARG A 1 85 ? -5.568 -4.937 20.591 1.00 86.69 85 ARG A CA 1
ATOM 675 C C . ARG A 1 85 ? -6.705 -3.959 20.898 1.00 86.69 85 ARG A C 1
ATOM 677 O O . ARG A 1 85 ? -6.752 -3.414 21.998 1.00 86.69 85 ARG A O 1
ATOM 684 N N . PRO A 1 86 ? -7.580 -3.662 19.922 1.00 89.81 86 PRO A N 1
ATOM 685 C CA . PRO A 1 86 ? -8.630 -2.660 20.105 1.00 89.81 86 PRO A CA 1
ATOM 686 C C . PRO A 1 86 ? -9.561 -2.986 21.283 1.00 89.81 86 PRO A C 1
ATOM 688 O O . PRO A 1 86 ? -10.008 -2.076 21.965 1.00 89.81 86 PRO A O 1
ATOM 691 N N . GLN A 1 87 ? -9.768 -4.266 21.600 1.00 90.88 87 GLN A N 1
ATOM 692 C CA . GLN A 1 87 ? -10.567 -4.719 22.741 1.00 90.88 87 GLN A CA 1
ATOM 693 C C . GLN A 1 87 ? -9.989 -4.368 24.128 1.00 90.88 87 GLN A C 1
ATOM 695 O O . GLN A 1 87 ? -10.698 -4.481 25.123 1.00 90.88 87 GLN A O 1
ATOM 700 N N . GLU A 1 88 ? -8.706 -3.999 24.215 1.00 90.25 88 GLU A N 1
ATOM 701 C CA . GLU A 1 88 ? -8.032 -3.612 25.469 1.00 90.25 88 GLU A CA 1
ATOM 702 C C . GLU A 1 88 ? -7.978 -2.084 25.656 1.00 90.25 88 GLU A C 1
ATOM 704 O O . GLU A 1 88 ? -7.408 -1.600 26.633 1.00 90.25 88 GLU A O 1
ATOM 709 N N . VAL A 1 89 ? -8.551 -1.320 24.721 1.00 89.50 89 VAL A N 1
ATOM 710 C CA . VAL A 1 89 ? -8.493 0.145 24.675 1.00 89.50 89 VAL A CA 1
ATOM 711 C C . VAL A 1 89 ? -9.874 0.732 24.960 1.00 89.50 89 VAL A C 1
ATOM 713 O O . VAL A 1 89 ? -10.899 0.151 24.605 1.00 89.50 89 VAL A O 1
ATOM 716 N N . ASP A 1 90 ? -9.911 1.903 25.595 1.00 93.25 90 ASP A N 1
ATOM 717 C CA . ASP A 1 90 ? -11.162 2.613 25.842 1.00 93.25 90 ASP A CA 1
ATOM 718 C C . ASP A 1 90 ? -11.860 3.002 24.525 1.00 93.25 90 ASP A C 1
ATOM 720 O O . ASP A 1 90 ? -11.247 3.535 23.595 1.00 93.25 90 ASP A O 1
ATOM 724 N N . ALA A 1 91 ? -13.172 2.764 24.448 1.00 93.19 91 ALA A N 1
ATOM 725 C CA . ALA A 1 91 ? -13.950 2.996 23.231 1.00 93.19 91 ALA A CA 1
ATOM 726 C C . ALA A 1 91 ? -13.884 4.456 22.750 1.00 93.19 91 ALA A C 1
ATOM 728 O O . ALA A 1 91 ? -13.925 4.706 21.543 1.00 93.19 91 ALA A O 1
ATOM 729 N N . LYS A 1 92 ? -13.728 5.418 23.6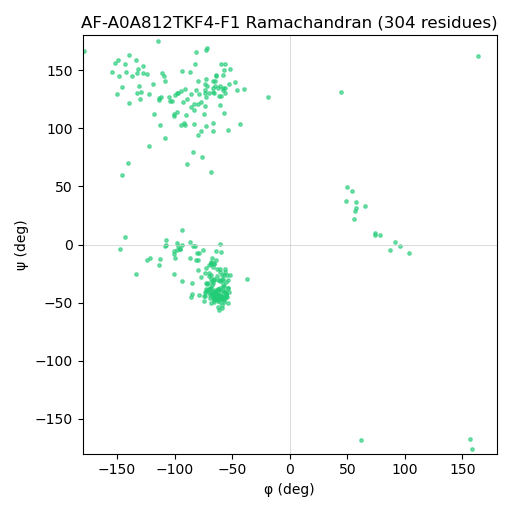69 1.00 94.25 92 LYS A N 1
ATOM 730 C CA . LYS A 1 92 ? -13.604 6.835 23.324 1.00 94.25 92 LYS A CA 1
ATOM 731 C C . LYS A 1 92 ? -12.281 7.130 22.623 1.00 94.25 92 LYS A C 1
ATOM 733 O O . LYS A 1 92 ? -12.260 7.926 21.690 1.00 94.25 92 LYS A O 1
ATOM 738 N N . GLU A 1 93 ? -11.184 6.482 23.013 1.00 94.06 93 GLU A N 1
ATOM 739 C CA . GLU A 1 93 ? -9.892 6.642 22.328 1.00 94.06 93 GLU A CA 1
ATOM 740 C C . GLU A 1 93 ? -9.950 6.110 20.889 1.00 94.06 93 GLU A C 1
ATOM 742 O O . GLU A 1 93 ? -9.432 6.734 19.955 1.00 94.06 93 GLU A O 1
ATOM 747 N N . LEU A 1 94 ? -10.641 4.983 20.694 1.00 94.12 94 LEU A N 1
ATOM 748 C CA . LEU A 1 94 ? -10.884 4.401 19.376 1.00 94.12 94 LEU A CA 1
ATOM 749 C C . LEU A 1 94 ? -11.725 5.343 18.502 1.00 94.12 94 LEU A C 1
ATOM 751 O O . LEU A 1 94 ? -11.343 5.623 17.361 1.00 94.12 94 LEU A O 1
ATOM 755 N N . GLU A 1 95 ? -12.818 5.888 19.040 1.00 95.44 95 GLU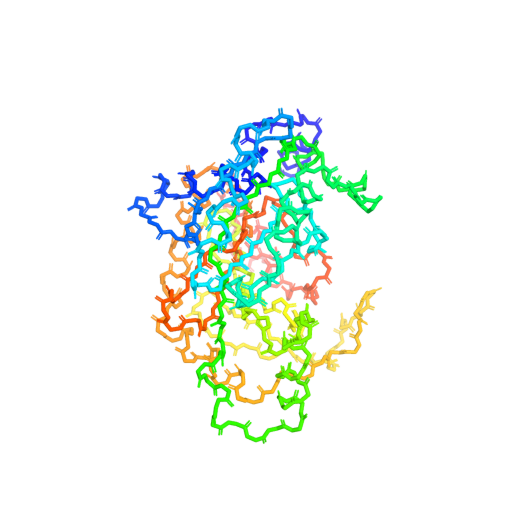 A N 1
ATOM 756 C CA . GLU A 1 95 ? -13.660 6.884 18.366 1.00 95.44 95 GLU A CA 1
ATOM 757 C C . GLU A 1 95 ? -12.869 8.150 18.006 1.00 95.44 95 GLU A C 1
ATOM 759 O O . GLU A 1 95 ? -12.896 8.606 16.857 1.00 95.44 95 GLU A O 1
ATOM 764 N N . GLU A 1 96 ? -12.087 8.679 18.949 1.00 95.62 96 GLU A N 1
ATOM 765 C CA . GLU A 1 96 ? -11.233 9.843 18.724 1.00 95.62 96 GLU A CA 1
ATOM 766 C C . GLU A 1 96 ? -10.250 9.621 17.572 1.00 95.62 96 GLU A C 1
ATOM 768 O O . GLU A 1 96 ? -9.970 10.557 16.824 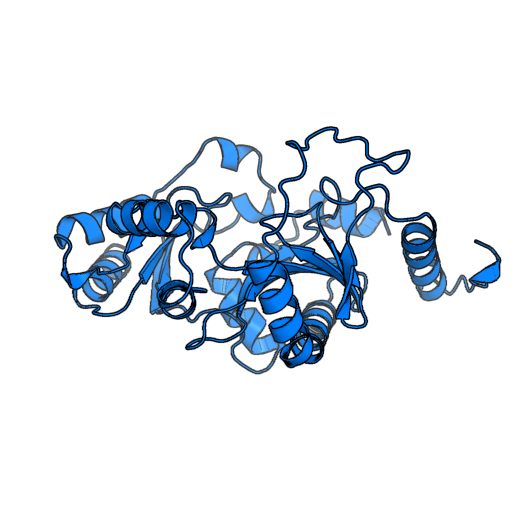1.00 95.62 96 GLU A O 1
ATOM 773 N N . SER A 1 97 ? -9.731 8.405 17.388 1.00 96.12 97 SER A N 1
ATOM 774 C CA . SER A 1 97 ? -8.826 8.100 16.274 1.00 96.12 97 SER A CA 1
ATOM 775 C C . SER A 1 97 ? -9.512 8.144 14.913 1.00 96.12 97 SER A C 1
ATOM 777 O O . SER A 1 97 ? -8.936 8.656 13.950 1.00 96.12 97 SER A O 1
ATOM 779 N N . VAL A 1 98 ? -10.765 7.682 14.838 1.00 96.69 98 VAL A N 1
ATOM 780 C CA . VAL A 1 98 ? -11.591 7.743 13.626 1.00 96.69 98 VAL A CA 1
ATOM 781 C C . VAL A 1 98 ? -11.874 9.199 13.267 1.00 96.69 98 VAL A C 1
ATOM 783 O O . VAL A 1 98 ? -11.664 9.604 12.119 1.00 96.69 98 VAL A O 1
ATOM 786 N N . LEU A 1 99 ? -12.267 10.008 14.256 1.00 95.31 99 LEU A N 1
ATOM 787 C CA . LEU A 1 99 ? -12.510 11.439 14.076 1.00 95.31 99 LEU A CA 1
ATOM 788 C C . LEU A 1 99 ? -11.233 12.168 13.643 1.00 95.31 99 LEU A C 1
ATOM 790 O O . LEU A 1 99 ? -11.221 12.788 12.575 1.00 95.31 99 LEU A O 1
ATOM 794 N N . LYS A 1 100 ? -10.133 12.015 14.396 1.00 94.81 100 LYS A N 1
ATOM 795 C CA . LYS A 1 100 ? -8.834 12.645 14.102 1.00 94.81 100 LYS A CA 1
ATOM 796 C C . LYS A 1 100 ? -8.340 12.285 12.704 1.00 94.81 100 LYS A C 1
ATOM 798 O O . LYS A 1 100 ? -7.965 13.185 11.961 1.00 94.81 100 LYS A O 1
ATOM 803 N N . ALA A 1 101 ? -8.390 11.014 12.304 1.00 95.56 101 ALA A N 1
ATOM 804 C CA . ALA A 1 101 ? -7.979 10.594 10.963 1.00 95.56 101 ALA A CA 1
ATOM 805 C C . ALA A 1 101 ? -8.894 11.140 9.850 1.00 95.56 101 ALA A C 1
ATOM 807 O O . ALA A 1 101 ? -8.430 11.419 8.745 1.00 95.56 101 ALA A O 1
ATOM 808 N N . SER A 1 102 ? -10.196 11.303 10.109 1.00 95.50 102 SER A N 1
ATOM 809 C CA . SER A 1 102 ? -11.139 11.819 9.106 1.00 95.50 102 SER A CA 1
ATOM 810 C C . SER A 1 102 ? -10.962 13.315 8.828 1.00 95.50 102 SER A C 1
ATOM 812 O O . SER A 1 102 ? -11.125 13.768 7.688 1.00 95.50 102 SER A O 1
ATOM 814 N N . GLU A 1 103 ? -10.595 14.079 9.859 1.00 91.88 103 GLU A N 1
ATOM 815 C CA . GLU A 1 103 ? -10.473 15.537 9.812 1.00 91.88 103 GLU A CA 1
ATOM 816 C C . GLU A 1 103 ? -9.037 16.027 9.661 1.00 91.88 103 GLU A C 1
ATOM 818 O O . GLU A 1 103 ? -8.826 17.223 9.433 1.00 91.88 103 GLU A O 1
ATOM 823 N N . SER A 1 104 ? -8.076 15.107 9.767 1.00 91.38 104 SER A N 1
ATOM 824 C CA . SER A 1 104 ? -6.656 15.400 9.846 1.00 91.38 104 SER A CA 1
ATOM 825 C C . SER A 1 104 ? -6.165 16.320 8.739 1.00 91.38 104 SER A C 1
ATOM 827 O O . SER A 1 104 ? -6.649 16.323 7.604 1.00 91.38 104 SER A O 1
ATOM 829 N N . HIS A 1 105 ? -5.131 17.071 9.077 1.00 92.00 105 HIS A N 1
ATOM 830 C CA . HIS A 1 105 ? -4.312 17.789 8.128 1.00 92.00 105 HIS A CA 1
ATOM 831 C C . HIS A 1 105 ? -2.887 17.864 8.678 1.00 92.00 105 HIS A C 1
ATOM 833 O O . HIS A 1 105 ? -2.683 17.956 9.890 1.00 92.00 105 HIS A O 1
ATOM 839 N N . ASP A 1 106 ? -1.902 17.804 7.793 1.00 91.75 106 ASP A N 1
ATOM 840 C CA . ASP A 1 106 ? -0.499 18.048 8.102 1.00 91.75 106 ASP A CA 1
ATOM 841 C C . ASP A 1 106 ? 0.045 19.032 7.062 1.00 91.75 106 ASP A C 1
ATOM 843 O O . ASP A 1 106 ? -0.220 18.889 5.871 1.00 91.75 106 ASP A O 1
ATOM 847 N N . LYS A 1 107 ? 0.815 20.030 7.505 1.00 90.19 107 LYS A N 1
ATOM 848 C CA . LYS A 1 107 ? 1.355 21.089 6.638 1.00 90.19 107 LYS A CA 1
ATOM 849 C C . LYS A 1 107 ? 2.268 20.547 5.531 1.00 90.19 107 LYS A C 1
ATOM 851 O O . LYS A 1 107 ? 2.469 21.203 4.513 1.00 90.19 107 LYS A O 1
ATOM 856 N N . SER A 1 108 ? 2.864 19.367 5.721 1.00 86.56 108 SER A N 1
ATOM 857 C CA . SER A 1 108 ? 3.639 18.713 4.661 1.00 86.56 108 SER A CA 1
ATOM 858 C C . SER A 1 108 ? 2.778 18.340 3.452 1.00 86.56 108 SER A C 1
ATOM 860 O O . SER A 1 108 ? 3.294 18.359 2.337 1.00 86.56 108 SER A O 1
ATOM 862 N N . TRP A 1 109 ? 1.476 18.106 3.645 1.00 87.31 109 TRP A N 1
ATOM 863 C CA . TRP A 1 109 ? 0.550 17.723 2.579 1.00 87.31 109 TRP A CA 1
ATOM 864 C C . TRP A 1 109 ? 0.265 18.857 1.584 1.00 87.31 109 TRP A C 1
ATOM 866 O O . TRP A 1 109 ? 0.002 18.605 0.413 1.00 87.31 109 TRP A O 1
ATOM 876 N N . ASP A 1 110 ? 0.430 20.118 1.994 1.00 85.56 110 ASP A N 1
ATOM 877 C CA . ASP A 1 110 ? 0.280 21.276 1.096 1.00 85.56 110 ASP A CA 1
ATOM 878 C C . ASP A 1 110 ? 1.312 21.286 -0.043 1.00 85.56 110 ASP A C 1
ATOM 880 O O . ASP A 1 110 ? 1.125 21.951 -1.062 1.00 85.56 110 ASP A O 1
ATOM 884 N N . LYS A 1 111 ? 2.430 20.576 0.146 1.00 84.38 111 LYS A N 1
ATOM 885 C CA . LYS A 1 111 ? 3.512 20.450 -0.838 1.00 84.38 111 LYS A CA 1
ATOM 886 C C . LYS A 1 111 ? 3.393 19.193 -1.693 1.00 84.38 111 LYS A C 1
ATOM 888 O O . LYS A 1 111 ? 4.222 18.996 -2.580 1.00 84.38 111 LYS A O 1
ATOM 893 N N . GLU A 1 112 ? 2.407 18.350 -1.408 1.00 82.81 112 GLU A N 1
ATOM 894 C CA . GLU A 1 112 ? 2.188 17.117 -2.145 1.00 82.81 112 GLU A CA 1
ATOM 895 C C . GLU A 1 112 ? 1.635 17.381 -3.542 1.00 82.81 112 GLU A C 1
ATOM 897 O O . GLU A 1 112 ? 1.219 18.487 -3.908 1.00 82.81 112 GLU A O 1
ATOM 902 N N . SER A 1 113 ? 1.630 16.322 -4.344 1.00 80.88 113 SER A N 1
ATOM 903 C CA . SER A 1 113 ? 1.085 16.360 -5.693 1.00 80.88 113 SER A CA 1
ATOM 904 C C . SER A 1 113 ? -0.389 16.804 -5.703 1.00 80.88 113 SER A C 1
ATOM 906 O O . SER A 1 113 ? -1.155 16.607 -4.755 1.00 80.88 113 SER A O 1
ATOM 908 N N . TRP A 1 114 ? -0.807 17.460 -6.789 1.00 85.56 114 TRP A N 1
ATOM 909 C CA . TRP A 1 114 ? -2.164 18.009 -6.899 1.00 85.56 114 TRP A CA 1
ATOM 910 C C . TRP A 1 114 ? -3.241 16.914 -6.800 1.00 85.56 114 TRP A C 1
ATOM 912 O O . TRP A 1 114 ? -4.333 17.182 -6.307 1.00 85.56 114 TRP A O 1
ATOM 922 N N . ASN A 1 115 ? -2.932 15.702 -7.268 1.00 85.38 115 ASN A N 1
ATOM 923 C CA . ASN A 1 115 ? -3.795 14.525 -7.249 1.00 85.38 115 ASN A CA 1
ATOM 924 C C . ASN A 1 115 ? -4.052 14.049 -5.817 1.00 85.38 115 ASN A C 1
ATOM 926 O O . ASN A 1 115 ? -5.211 13.829 -5.477 1.00 85.38 115 ASN A O 1
ATOM 930 N N . GLN A 1 116 ? -3.032 14.025 -4.951 1.00 84.94 116 GLN A N 1
ATOM 931 C CA . GLN A 1 116 ? -3.216 13.753 -3.518 1.00 84.94 116 GLN A CA 1
ATOM 932 C C . GLN A 1 116 ? -4.128 14.784 -2.857 1.00 84.94 116 GLN A C 1
ATOM 934 O O . GLN A 1 116 ? -5.066 14.434 -2.142 1.00 84.94 116 GLN A O 1
ATOM 939 N N . ASN A 1 117 ? -3.919 16.062 -3.170 1.00 86.75 117 ASN A N 1
ATOM 940 C CA . ASN A 1 117 ? -4.746 17.150 -2.650 1.00 86.75 117 ASN A CA 1
ATOM 941 C C . ASN A 1 117 ? -6.189 17.153 -3.196 1.00 86.75 117 ASN A C 1
ATOM 943 O O . ASN A 1 117 ? -7.059 17.808 -2.620 1.00 86.75 117 ASN A O 1
ATOM 947 N N . ALA A 1 118 ? -6.463 16.420 -4.280 1.00 90.69 118 ALA A N 1
ATOM 948 C CA . ALA A 1 118 ? -7.804 16.242 -4.835 1.00 90.69 118 ALA A CA 1
ATOM 949 C C . ALA A 1 118 ? -8.578 15.075 -4.192 1.00 90.69 118 ALA A C 1
ATOM 951 O O . ALA A 1 118 ? -9.789 14.963 -4.402 1.00 90.69 118 ALA A O 1
ATOM 952 N N . VAL A 1 119 ? -7.918 14.218 -3.402 1.00 92.81 119 VAL A N 1
ATOM 953 C CA . VAL A 1 119 ? -8.568 13.079 -2.740 1.00 92.81 119 VAL A CA 1
ATOM 954 C C . VAL A 1 119 ? -9.584 13.576 -1.701 1.00 92.81 119 VAL A C 1
ATOM 956 O O . VAL A 1 119 ? -9.247 14.395 -0.838 1.00 92.81 119 VAL A O 1
ATOM 959 N N . PRO A 1 120 ? -10.830 13.065 -1.708 1.00 93.06 120 PRO A N 1
ATOM 960 C CA . PRO A 1 120 ? -11.820 13.424 -0.704 1.00 93.06 120 PRO A CA 1
ATOM 961 C C . PRO A 1 120 ? -11.354 13.118 0.723 1.00 93.06 120 PRO A C 1
ATOM 963 O O . PRO A 1 120 ? -10.897 12.013 1.034 1.00 93.06 120 PRO A O 1
ATOM 966 N N . LYS A 1 121 ? -11.557 14.080 1.630 1.00 94.56 121 LYS A N 1
ATOM 967 C CA . LYS A 1 121 ? -11.283 13.873 3.054 1.00 94.56 121 LYS A CA 1
ATOM 968 C C . LYS A 1 121 ? -12.190 12.799 3.645 1.00 94.56 121 LYS A C 1
ATOM 970 O O . LYS A 1 121 ? -13.367 12.669 3.298 1.00 94.56 121 LYS A O 1
ATOM 975 N N . GLY A 1 122 ? -11.633 12.043 4.576 1.00 96.31 122 GLY A N 1
ATOM 976 C CA . GLY A 1 122 ? -12.281 10.890 5.171 1.00 96.31 122 GLY A CA 1
ATOM 977 C C . GLY A 1 122 ? -11.269 9.932 5.771 1.00 96.31 122 GLY A C 1
ATOM 978 O O . GLY A 1 122 ? -10.063 10.191 5.765 1.00 96.31 122 GLY A O 1
ATOM 979 N N . VAL A 1 123 ? -11.785 8.815 6.254 1.00 97.31 123 VAL A N 1
ATOM 980 C CA . VAL A 1 123 ? -11.058 7.799 7.011 1.00 97.31 123 VAL A CA 1
ATOM 981 C C . VAL A 1 123 ? -11.371 6.419 6.451 1.00 97.31 123 VAL A C 1
ATOM 983 O O . VAL A 1 123 ? -12.475 6.174 5.957 1.00 97.31 123 VAL A O 1
ATOM 986 N N . VAL A 1 124 ? -10.388 5.527 6.514 1.00 97.06 124 VAL A N 1
ATOM 987 C CA . VAL A 1 124 ? -10.535 4.110 6.184 1.00 97.06 124 VAL A CA 1
ATOM 988 C C . VAL A 1 124 ? -10.098 3.251 7.365 1.00 97.06 124 VAL A C 1
ATOM 990 O O . VAL A 1 124 ? -9.170 3.611 8.095 1.00 97.06 124 VAL A O 1
ATOM 993 N N . LEU A 1 125 ? -10.762 2.109 7.517 1.00 97.00 125 LEU A N 1
ATOM 994 C CA . LEU A 1 125 ? -10.431 1.062 8.475 1.00 97.00 125 LEU A CA 1
ATOM 995 C C . LEU A 1 125 ? -9.982 -0.184 7.711 1.00 97.00 125 LEU A C 1
ATOM 997 O O . LEU A 1 125 ? -10.706 -0.673 6.840 1.00 97.00 125 LEU A O 1
ATOM 1001 N N . GLN A 1 126 ? -8.802 -0.700 8.038 1.00 95.12 126 GLN A N 1
ATOM 1002 C CA . GLN A 1 126 ? -8.241 -1.911 7.431 1.00 95.12 126 GLN A CA 1
ATOM 1003 C C . GLN A 1 126 ? -7.683 -2.847 8.507 1.00 95.12 126 GLN A C 1
ATOM 1005 O O . GLN A 1 126 ? -7.356 -2.380 9.602 1.00 95.12 126 GLN A O 1
ATOM 1010 N N . PRO A 1 127 ? -7.532 -4.151 8.210 1.00 93.38 127 PRO A N 1
ATOM 1011 C CA . PRO A 1 127 ? -6.706 -5.025 9.027 1.00 93.38 127 PRO A CA 1
ATOM 1012 C C . PRO A 1 127 ? -5.280 -4.483 9.084 1.00 93.38 127 PRO A C 1
ATOM 1014 O O . PRO A 1 127 ? -4.777 -3.916 8.109 1.00 93.38 127 PRO A O 1
ATOM 1017 N N . MET A 1 128 ? -4.616 -4.672 10.217 1.00 89.38 128 MET A N 1
ATOM 1018 C CA . MET A 1 128 ? -3.187 -4.411 10.302 1.00 89.38 128 MET A CA 1
ATOM 1019 C C . MET A 1 128 ? -2.431 -5.513 9.552 1.00 89.38 128 MET A C 1
ATOM 1021 O O . MET A 1 128 ? -2.642 -6.693 9.817 1.00 89.38 128 MET A O 1
ATOM 1025 N N . TYR A 1 129 ? -1.551 -5.127 8.624 1.00 88.31 129 TYR A N 1
ATOM 1026 C CA . TYR A 1 129 ? -0.579 -6.055 8.048 1.00 88.31 129 TYR A CA 1
ATOM 1027 C C . TYR A 1 129 ? 0.505 -6.295 9.095 1.00 88.31 129 TYR A C 1
ATOM 1029 O O . TYR A 1 129 ? 1.243 -5.366 9.432 1.00 88.31 129 TYR A O 1
ATOM 1037 N N . SER A 1 130 ? 0.578 -7.506 9.633 1.00 75.94 130 SER A N 1
ATOM 1038 C CA . SER A 1 130 ? 1.535 -7.877 10.666 1.00 75.94 130 SER A CA 1
ATOM 1039 C C . SER A 1 130 ? 2.575 -8.799 10.045 1.00 75.94 130 SER A C 1
ATOM 1041 O O . SER A 1 130 ? 2.394 -10.015 10.000 1.00 75.94 130 SER A O 1
ATOM 1043 N N . PRO A 1 131 ? 3.684 -8.250 9.537 1.00 60.16 131 PRO A N 1
ATOM 1044 C CA . PRO A 1 131 ? 4.633 -9.043 8.765 1.00 60.16 131 PRO A CA 1
ATOM 1045 C C . PRO A 1 131 ? 5.378 -10.080 9.610 1.00 60.16 131 PRO A C 1
ATOM 1047 O O . PRO A 1 131 ? 6.063 -10.924 9.050 1.00 60.16 131 PRO A O 1
ATOM 1050 N N . LEU A 1 132 ? 5.372 -9.953 10.944 1.00 57.66 132 LEU A N 1
ATOM 1051 C CA . LEU A 1 132 ? 6.430 -10.549 11.759 1.00 57.66 132 LEU A CA 1
ATOM 1052 C C . LEU A 1 132 ? 6.000 -11.025 13.153 1.00 57.66 132 LEU A C 1
ATOM 1054 O O . LEU A 1 132 ? 6.823 -11.633 13.826 1.00 57.66 132 LEU A O 1
ATOM 1058 N N . ALA A 1 133 ? 4.751 -10.828 13.597 1.00 51.16 133 ALA A N 1
ATOM 1059 C CA . ALA A 1 133 ? 4.354 -11.200 14.966 1.00 51.16 133 ALA A CA 1
ATOM 1060 C C . ALA A 1 133 ? 4.667 -12.670 15.316 1.00 51.16 133 ALA A C 1
ATOM 1062 O O . ALA A 1 133 ? 5.134 -12.936 16.417 1.00 51.16 133 ALA A O 1
ATOM 1063 N N . GLU A 1 134 ? 4.510 -13.599 14.369 1.00 50.41 134 GLU A N 1
ATOM 1064 C CA . GLU A 1 134 ? 4.858 -15.015 14.558 1.00 50.41 134 GLU A CA 1
ATOM 1065 C C . GLU A 1 134 ? 6.339 -15.317 14.277 1.00 50.41 134 GLU A C 1
ATOM 1067 O O . GLU A 1 134 ? 6.948 -16.139 14.958 1.00 50.41 134 GLU A O 1
ATOM 1072 N N . PHE A 1 135 ? 6.954 -14.606 13.327 1.00 51.78 135 PHE A N 1
ATOM 1073 C CA . PHE A 1 135 ? 8.355 -14.804 12.938 1.00 51.78 135 PHE A CA 1
ATOM 1074 C C . PHE A 1 135 ? 9.341 -14.336 14.027 1.00 51.78 135 PHE A C 1
ATOM 1076 O O . PHE A 1 135 ? 10.438 -14.877 14.144 1.00 51.78 135 PHE A O 1
ATOM 1083 N N . LEU A 1 136 ? 8.956 -13.362 14.867 1.00 50.09 136 LEU A N 1
ATOM 1084 C CA . LEU A 1 136 ? 9.828 -12.807 15.915 1.00 50.09 136 LEU A CA 1
ATOM 1085 C C . LEU A 1 136 ? 9.898 -13.650 17.190 1.00 50.09 136 LEU A C 1
ATOM 1087 O O . LEU A 1 136 ? 10.785 -13.429 18.011 1.00 50.09 136 LEU A O 1
ATOM 1091 N N . HIS A 1 137 ? 9.006 -14.627 17.371 1.00 47.75 137 HIS A N 1
ATOM 1092 C CA . HIS A 1 137 ? 9.018 -15.475 18.566 1.00 47.75 137 HIS A CA 1
ATOM 1093 C C . HIS A 1 137 ? 10.267 -16.373 18.665 1.00 47.75 137 HIS A C 1
ATOM 1095 O O . HIS A 1 137 ? 10.563 -16.864 19.752 1.00 47.75 137 HIS A O 1
ATOM 1101 N N . GLY A 1 138 ? 11.013 -16.562 17.567 1.00 52.88 138 GLY A N 1
ATOM 1102 C CA . GLY A 1 138 ? 12.223 -17.391 17.514 1.00 52.88 138 GLY A CA 1
ATOM 1103 C C . GLY A 1 138 ? 13.556 -16.642 17.384 1.00 52.88 138 GLY A C 1
ATOM 1104 O O . GLY A 1 138 ? 14.593 -17.301 17.354 1.00 52.88 138 GLY A O 1
ATOM 1105 N N . TYR A 1 139 ? 13.565 -15.304 17.298 1.00 53.75 139 TYR A N 1
ATOM 1106 C CA . TYR A 1 139 ? 14.779 -14.524 17.014 1.00 53.75 139 TYR A CA 1
ATOM 1107 C C . TYR A 1 139 ? 15.219 -13.669 18.217 1.00 53.75 139 TYR A C 1
ATOM 1109 O O . TYR A 1 139 ? 14.644 -12.606 18.460 1.00 53.75 139 TYR A O 1
ATOM 1117 N N . PRO A 1 140 ? 16.256 -14.087 18.972 1.00 52.12 140 PRO A N 1
ATOM 1118 C CA . PRO A 1 140 ? 16.829 -13.273 20.032 1.00 52.12 140 PRO A CA 1
ATOM 1119 C C . PRO A 1 140 ? 17.721 -12.198 19.409 1.00 52.12 140 PRO A C 1
ATOM 1121 O O . PRO A 1 140 ? 18.871 -12.434 19.050 1.00 52.12 140 PRO A O 1
ATOM 1124 N N . CYS A 1 141 ? 17.175 -11.001 19.261 1.00 60.53 141 CYS A N 1
ATOM 1125 C CA . CYS A 1 141 ? 17.955 -9.805 18.997 1.00 60.53 141 CYS A CA 1
ATOM 1126 C C . CYS A 1 141 ? 17.462 -8.715 19.955 1.00 60.53 141 CYS A C 1
ATOM 1128 O O . CYS A 1 141 ? 16.259 -8.473 20.068 1.00 60.53 141 CYS A O 1
ATOM 1130 N N . ASP A 1 142 ? 18.386 -8.049 20.649 1.00 63.31 142 ASP A N 1
ATOM 1131 C CA . ASP A 1 142 ? 18.080 -6.992 21.626 1.00 63.31 142 ASP A CA 1
ATOM 1132 C C . ASP A 1 142 ? 17.250 -5.848 21.012 1.00 63.31 142 ASP A C 1
ATOM 1134 O O . ASP A 1 142 ? 16.556 -5.093 21.697 1.00 63.31 142 ASP A O 1
ATOM 1138 N N . GLU A 1 143 ? 17.322 -5.672 19.693 1.00 61.34 143 GLU A N 1
ATOM 1139 C CA . GLU A 1 143 ? 16.511 -4.716 18.943 1.00 61.34 143 GLU A CA 1
ATOM 1140 C C . GLU A 1 143 ? 15.070 -5.203 18.719 1.00 61.34 143 GLU A C 1
ATOM 1142 O O . GLU A 1 143 ? 14.148 -4.385 18.687 1.00 61.34 143 GLU A O 1
ATOM 1147 N N . MET A 1 144 ? 14.840 -6.519 18.665 1.00 62.06 144 MET A N 1
ATOM 1148 C CA . MET A 1 144 ? 13.504 -7.120 18.578 1.00 62.06 144 MET A CA 1
ATOM 1149 C C . MET A 1 144 ? 12.745 -7.031 19.894 1.00 62.06 144 MET A C 1
ATOM 1151 O O . MET A 1 144 ? 11.566 -6.683 19.888 1.00 62.06 144 MET A O 1
ATOM 1155 N N . GLU A 1 145 ? 13.405 -7.261 21.030 1.00 63.88 145 GLU A N 1
ATOM 1156 C CA . GLU A 1 145 ? 12.761 -7.095 22.338 1.00 63.88 145 GLU A CA 1
ATOM 1157 C C . GLU A 1 145 ? 12.386 -5.632 22.601 1.00 63.88 145 GLU A C 1
ATOM 1159 O O . GLU A 1 145 ? 11.268 -5.333 23.031 1.00 63.88 145 GLU A O 1
ATOM 1164 N N . ARG A 1 146 ? 13.280 -4.698 22.246 1.00 65.69 146 ARG A N 1
ATOM 1165 C CA . ARG A 1 146 ? 12.989 -3.255 22.277 1.00 65.69 146 ARG A CA 1
ATOM 1166 C C . ARG A 1 146 ? 11.852 -2.880 21.330 1.00 65.69 146 ARG A C 1
ATOM 1168 O O . ARG A 1 146 ? 11.007 -2.056 21.684 1.00 65.69 146 ARG A O 1
ATOM 1175 N N . SER A 1 147 ? 11.803 -3.506 20.157 1.00 64.50 147 SER A N 1
ATOM 1176 C CA . SER A 1 147 ? 10.729 -3.326 19.182 1.00 64.50 147 SER A CA 1
ATOM 1177 C C . SER A 1 147 ? 9.383 -3.827 19.725 1.00 64.50 147 SER A C 1
ATOM 1179 O O . SER A 1 147 ? 8.391 -3.101 19.681 1.00 64.50 147 SER A O 1
ATOM 1181 N N . ARG A 1 148 ? 9.339 -5.009 20.341 1.00 64.62 148 ARG A N 1
ATOM 1182 C CA . ARG A 1 148 ? 8.133 -5.556 20.983 1.00 64.62 148 ARG A CA 1
ATOM 1183 C C . ARG A 1 148 ? 7.576 -4.610 22.054 1.00 64.62 148 ARG A C 1
ATOM 1185 O O . ARG A 1 148 ? 6.405 -4.253 21.997 1.00 64.62 148 ARG A O 1
ATOM 1192 N N . HIS A 1 149 ? 8.422 -4.100 22.948 1.00 65.88 149 HIS A N 1
ATOM 1193 C CA . HIS A 1 149 ? 7.988 -3.139 23.973 1.00 65.88 149 HIS A CA 1
ATOM 1194 C C . HIS A 1 149 ? 7.580 -1.767 23.420 1.00 65.88 149 HIS A C 1
ATOM 1196 O O . HIS A 1 149 ? 6.816 -1.034 24.048 1.00 65.88 149 HIS A O 1
ATOM 1202 N N . ALA A 1 150 ? 8.109 -1.354 22.269 1.00 64.44 150 ALA A N 1
ATOM 1203 C CA . ALA A 1 150 ? 7.628 -0.159 21.580 1.00 64.44 150 ALA A CA 1
ATOM 1204 C C . ALA A 1 150 ? 6.244 -0.398 20.947 1.00 64.44 150 ALA A C 1
ATOM 1206 O O . ALA A 1 150 ? 5.379 0.467 21.074 1.00 64.44 150 ALA A O 1
ATOM 1207 N N . PHE A 1 151 ? 6.007 -1.581 20.375 1.00 64.38 151 PHE A N 1
ATOM 1208 C CA . PHE A 1 151 ? 4.715 -1.987 19.810 1.00 64.38 151 PHE A CA 1
ATOM 1209 C C . PHE A 1 151 ? 3.596 -2.045 20.842 1.00 64.38 151 PHE A C 1
ATOM 1211 O O . PHE A 1 151 ? 2.523 -1.496 20.612 1.00 64.38 151 PHE A O 1
ATOM 1218 N N . GLU A 1 152 ? 3.872 -2.632 22.007 1.00 65.69 152 GLU A N 1
ATOM 1219 C CA . GLU A 1 152 ? 2.953 -2.648 23.154 1.00 65.69 152 GLU A CA 1
ATOM 1220 C C . GLU A 1 152 ? 2.585 -1.232 23.626 1.00 65.69 152 GLU A C 1
ATOM 1222 O O . GLU A 1 152 ? 1.506 -1.017 24.167 1.00 65.69 152 GLU A O 1
ATOM 1227 N N . ARG A 1 153 ? 3.455 -0.245 23.376 1.00 64.19 153 ARG A N 1
ATOM 1228 C CA . ARG A 1 153 ? 3.230 1.179 23.676 1.00 64.19 153 ARG A CA 1
ATOM 1229 C C . ARG A 1 153 ? 2.658 1.974 22.494 1.00 64.19 153 ARG A C 1
ATOM 1231 O O . ARG A 1 153 ? 2.686 3.202 22.524 1.00 64.19 153 ARG A O 1
ATOM 1238 N N . GLY A 1 154 ? 2.190 1.309 21.435 1.00 51.97 154 GLY A N 1
ATOM 1239 C CA . GLY A 1 154 ? 1.596 1.959 20.260 1.00 51.97 154 GLY A CA 1
ATOM 1240 C C . GLY A 1 154 ? 2.597 2.659 19.328 1.00 51.97 154 GLY A C 1
ATOM 1241 O O . GLY A 1 154 ? 2.195 3.366 18.405 1.00 51.97 154 GLY A O 1
ATOM 1242 N N . VAL A 1 155 ? 3.904 2.469 19.524 1.00 58.44 155 VAL A N 1
ATOM 1243 C CA . VAL A 1 155 ? 4.940 2.902 18.574 1.00 58.44 155 VAL A CA 1
ATOM 1244 C C . VAL A 1 155 ? 5.192 1.743 17.621 1.00 58.44 155 VAL A C 1
ATOM 1246 O O . VAL A 1 155 ? 5.361 0.633 18.088 1.00 58.44 155 VAL A O 1
ATOM 1249 N N . CYS A 1 156 ? 5.254 1.959 16.303 1.00 56.25 156 CYS A N 1
ATOM 1250 C CA . CYS A 1 156 ? 5.636 0.903 15.355 1.00 56.25 156 CYS A CA 1
ATOM 1251 C C . CYS A 1 156 ? 7.161 0.927 15.120 1.00 56.25 156 CYS A C 1
ATOM 1253 O O . CYS A 1 156 ? 7.652 1.808 14.394 1.00 56.25 156 CYS A O 1
ATOM 1255 N N . PRO A 1 157 ? 7.930 0.002 15.724 1.00 61.28 157 PRO A N 1
ATOM 1256 C CA . PRO A 1 157 ? 9.357 -0.138 15.469 1.00 61.28 157 PRO A CA 1
ATOM 1257 C C . PRO A 1 157 ? 9.631 -0.431 14.006 1.00 61.28 157 PRO A C 1
ATOM 1259 O O . PRO A 1 157 ? 8.809 -1.028 13.312 1.00 61.28 157 PRO A O 1
ATOM 1262 N N . LYS A 1 158 ? 10.839 -0.085 13.562 1.00 60.69 158 LYS A N 1
ATOM 1263 C CA . LYS A 1 158 ? 11.286 -0.323 12.189 1.00 60.69 158 LYS A CA 1
ATOM 1264 C C . LYS A 1 158 ? 11.108 -1.791 11.764 1.00 60.69 158 LYS A C 1
ATOM 1266 O O . LYS A 1 158 ? 10.623 -2.028 10.664 1.00 60.69 158 LYS A O 1
ATOM 1271 N N . PHE A 1 159 ? 11.401 -2.741 12.656 1.00 58.72 159 PHE A N 1
ATOM 1272 C CA . PHE A 1 159 ? 11.310 -4.189 12.411 1.00 58.72 159 PHE A CA 1
ATOM 1273 C C . PHE A 1 159 ? 9.915 -4.791 12.563 1.00 58.72 159 PHE A C 1
ATOM 1275 O O . PHE A 1 159 ? 9.765 -5.985 12.373 1.00 58.72 159 PHE A O 1
ATOM 1282 N N . LEU A 1 160 ? 8.895 -4.012 12.920 1.00 60.72 160 LEU A N 1
ATOM 1283 C CA . LEU A 1 160 ? 7.501 -4.476 12.892 1.00 60.72 160 LEU A CA 1
ATOM 1284 C C . LEU A 1 160 ? 6.705 -3.841 11.755 1.00 60.72 160 LEU A C 1
ATOM 1286 O O . LEU A 1 160 ? 5.524 -4.138 11.581 1.00 60.72 160 LEU A O 1
ATOM 1290 N N . ARG A 1 161 ? 7.346 -2.975 10.965 1.00 72.50 161 ARG A N 1
ATOM 1291 C CA . ARG A 1 161 ? 6.756 -2.466 9.732 1.00 72.50 161 ARG A CA 1
ATOM 1292 C C . ARG A 1 161 ? 6.752 -3.573 8.687 1.00 72.50 161 ARG A C 1
ATOM 1294 O O . ARG A 1 161 ? 7.733 -4.317 8.613 1.00 72.50 161 ARG A O 1
ATOM 1301 N N . PRO A 1 162 ? 5.698 -3.658 7.861 1.00 78.44 162 PRO A N 1
ATOM 1302 C CA . PRO A 1 162 ? 5.686 -4.540 6.705 1.00 78.44 162 PRO A CA 1
ATOM 1303 C C . PRO A 1 162 ? 6.968 -4.417 5.886 1.00 78.44 162 PRO A C 1
ATOM 1305 O O . PRO A 1 162 ? 7.464 -3.305 5.676 1.00 78.44 162 PRO A O 1
ATOM 1308 N N . LEU A 1 163 ? 7.489 -5.547 5.400 1.00 86.00 163 LEU A N 1
ATOM 1309 C CA . LEU A 1 163 ? 8.497 -5.504 4.350 1.00 86.00 163 LEU A CA 1
ATOM 1310 C C . LEU A 1 163 ? 7.821 -4.951 3.102 1.00 86.00 163 LEU A C 1
ATOM 1312 O O . LEU A 1 163 ? 7.021 -5.633 2.472 1.00 86.00 163 LEU A O 1
ATOM 1316 N N . GLU A 1 164 ? 8.098 -3.693 2.786 1.00 90.56 164 GLU A N 1
ATOM 1317 C CA . GLU A 1 164 ? 7.477 -3.014 1.658 1.00 90.56 164 GLU A CA 1
ATOM 1318 C C . GLU A 1 164 ? 8.429 -2.998 0.464 1.00 90.56 164 GLU A C 1
ATOM 1320 O O . GLU A 1 164 ? 9.479 -2.350 0.493 1.00 90.56 164 GLU A O 1
ATOM 1325 N N . LEU A 1 165 ? 8.063 -3.730 -0.584 1.00 93.25 165 LEU A N 1
ATOM 1326 C CA . LEU A 1 165 ? 8.789 -3.806 -1.842 1.00 93.25 165 LEU A CA 1
ATOM 1327 C C . LEU A 1 165 ? 8.117 -2.901 -2.879 1.00 93.25 165 LEU A C 1
ATOM 1329 O O . LEU A 1 165 ? 7.024 -3.192 -3.364 1.00 93.25 165 LEU A O 1
ATOM 1333 N N . LYS A 1 166 ? 8.798 -1.817 -3.247 1.00 93.38 166 LYS A N 1
ATOM 1334 C CA . LYS A 1 166 ? 8.366 -0.855 -4.265 1.00 93.38 166 LYS A CA 1
ATOM 1335 C C . LYS A 1 166 ? 8.676 -1.412 -5.654 1.00 93.38 166 LYS A C 1
ATOM 1337 O O . LYS A 1 166 ? 9.798 -1.262 -6.139 1.00 93.38 166 LYS A O 1
ATOM 1342 N N . VAL A 1 167 ? 7.713 -2.082 -6.285 1.00 94.12 167 VAL A N 1
ATOM 1343 C CA . VAL A 1 167 ? 7.850 -2.639 -7.640 1.00 94.12 167 VAL A CA 1
ATOM 1344 C C . VAL A 1 167 ? 7.563 -1.553 -8.666 1.00 94.12 167 VAL A C 1
ATOM 1346 O O . VAL A 1 167 ? 6.467 -0.997 -8.710 1.00 94.12 167 VAL A O 1
ATOM 1349 N N . GLN A 1 168 ? 8.536 -1.261 -9.523 1.00 90.88 168 GLN A N 1
ATOM 1350 C CA . GLN A 1 168 ? 8.385 -0.249 -10.556 1.00 90.88 168 GLN A CA 1
ATOM 1351 C C . GLN A 1 168 ? 8.015 -0.882 -11.889 1.00 90.88 168 GLN A C 1
ATOM 1353 O O . GLN A 1 168 ? 8.715 -1.763 -12.401 1.00 90.88 168 GLN A O 1
ATOM 1358 N N . THR A 1 169 ? 6.971 -0.335 -12.502 1.00 89.69 169 THR A N 1
ATOM 1359 C CA . THR A 1 169 ? 6.663 -0.581 -13.906 1.00 89.69 169 THR A CA 1
ATOM 1360 C C . THR A 1 169 ? 6.955 0.649 -14.750 1.00 89.69 169 THR A C 1
ATOM 1362 O O . THR A 1 169 ? 6.693 1.786 -14.347 1.00 89.69 169 THR A O 1
ATOM 1365 N N . LEU A 1 170 ? 7.494 0.406 -15.940 1.00 85.44 170 LEU A N 1
ATOM 1366 C CA . LEU A 1 170 ? 7.638 1.389 -17.000 1.00 85.44 170 LEU A CA 1
ATOM 1367 C C . LEU A 1 170 ? 7.070 0.766 -18.264 1.00 85.44 170 LEU A C 1
ATOM 1369 O O . LEU A 1 170 ? 7.465 -0.319 -18.681 1.00 85.44 170 LEU A O 1
ATOM 1373 N N . PHE A 1 171 ? 6.123 1.466 -18.871 1.00 84.38 171 PHE A N 1
ATOM 1374 C CA . PHE A 1 171 ? 5.509 1.098 -20.137 1.00 84.38 171 PHE A CA 1
ATOM 1375 C C . PHE A 1 171 ? 4.853 -0.283 -20.130 1.00 84.38 171 PHE A C 1
ATOM 1377 O O . PHE A 1 171 ? 4.892 -1.007 -21.123 1.00 84.38 171 PHE A O 1
ATOM 1384 N N . GLY A 1 172 ? 4.241 -0.635 -19.000 1.00 86.50 172 GLY A N 1
ATOM 1385 C CA . GLY A 1 172 ? 3.576 -1.920 -18.825 1.00 86.50 172 GLY A CA 1
ATOM 1386 C C . GLY A 1 172 ? 4.511 -3.098 -18.545 1.00 86.50 172 GLY A C 1
ATOM 1387 O O . GLY A 1 172 ? 4.033 -4.230 -18.550 1.00 86.50 172 GLY A O 1
ATOM 1388 N N . GLU A 1 173 ? 5.802 -2.855 -18.311 1.00 89.25 173 GLU A N 1
ATOM 1389 C CA . GLU A 1 173 ? 6.797 -3.865 -17.936 1.00 89.25 173 GLU A CA 1
ATOM 1390 C C . GLU A 1 173 ? 7.386 -3.542 -16.567 1.00 89.25 173 GLU A C 1
ATOM 1392 O O . GLU A 1 173 ? 7.723 -2.388 -16.294 1.00 89.25 173 GLU A O 1
ATOM 1397 N N . VAL A 1 174 ? 7.579 -4.551 -15.719 1.00 91.94 174 VAL A N 1
ATOM 1398 C CA . VAL A 1 174 ? 8.379 -4.369 -14.504 1.00 91.94 174 VAL A CA 1
ATOM 1399 C C . VAL A 1 174 ? 9.839 -4.205 -14.891 1.00 91.94 174 VAL A C 1
ATOM 1401 O O . VAL A 1 174 ? 10.401 -5.018 -15.625 1.00 91.94 174 VAL A O 1
ATOM 1404 N N . VAL A 1 175 ? 10.471 -3.168 -14.354 1.00 87.69 175 VAL A N 1
ATOM 1405 C CA . VAL A 1 175 ? 11.907 -2.918 -14.550 1.00 87.69 175 VAL A CA 1
ATOM 1406 C C . VAL A 1 175 ? 12.740 -3.370 -13.353 1.00 87.69 175 VAL A C 1
ATOM 1408 O O . VAL A 1 175 ? 13.901 -3.732 -13.522 1.00 87.69 175 VAL A O 1
ATOM 1411 N N . GLY A 1 176 ? 12.126 -3.423 -12.173 1.00 89.88 176 GLY A N 1
ATOM 1412 C CA . GLY A 1 176 ? 12.683 -3.983 -10.947 1.00 89.88 176 GLY A CA 1
ATOM 1413 C C . GLY A 1 176 ? 12.006 -3.397 -9.715 1.00 89.88 176 GLY A C 1
ATOM 1414 O O . GLY A 1 176 ? 10.946 -2.773 -9.827 1.00 89.88 176 GLY A O 1
AT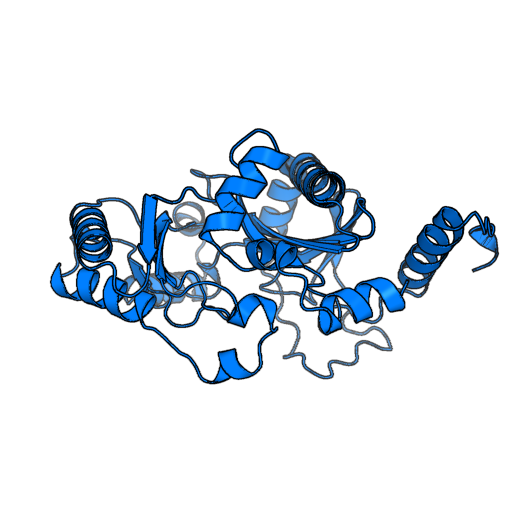OM 1415 N N . ALA A 1 177 ? 12.589 -3.625 -8.544 1.00 91.12 177 ALA A N 1
ATOM 1416 C CA . ALA A 1 177 ? 12.023 -3.189 -7.279 1.00 91.12 177 ALA A CA 1
ATOM 1417 C C . ALA A 1 177 ? 13.087 -2.864 -6.225 1.00 91.12 177 ALA A C 1
ATOM 1419 O O . ALA A 1 177 ? 14.212 -3.360 -6.282 1.00 91.12 177 ALA A O 1
ATOM 1420 N N . GLN A 1 178 ? 12.702 -2.060 -5.236 1.00 88.62 178 GLN A N 1
ATOM 1421 C CA . GLN A 1 178 ? 13.545 -1.683 -4.098 1.00 88.62 178 GLN A CA 1
ATOM 1422 C C . GLN A 1 178 ? 12.792 -1.852 -2.779 1.00 88.62 178 GLN A C 1
ATOM 1424 O O . GLN A 1 178 ? 11.568 -1.723 -2.726 1.00 88.62 178 GLN A O 1
ATOM 1429 N N . LEU A 1 179 ? 13.522 -2.137 -1.704 1.00 87.06 179 LEU A N 1
ATOM 1430 C CA . LEU A 1 179 ? 12.937 -2.307 -0.378 1.00 87.06 179 LEU A CA 1
ATOM 1431 C C . LEU A 1 179 ? 12.800 -0.940 0.307 1.00 87.06 179 LEU A C 1
ATOM 1433 O O . LEU A 1 179 ? 13.807 -0.297 0.572 1.00 87.06 179 LEU A O 1
ATOM 1437 N N . ASN A 1 180 ? 11.588 -0.497 0.649 1.00 82.81 180 ASN A N 1
ATOM 1438 C CA . ASN A 1 180 ? 11.352 0.843 1.210 1.00 82.81 180 ASN A CA 1
ATOM 1439 C C . ASN A 1 180 ? 12.129 1.112 2.510 1.00 82.81 180 ASN A C 1
ATOM 1441 O O . ASN A 1 180 ? 12.556 2.232 2.768 1.00 82.81 180 ASN A O 1
ATOM 1445 N N . THR A 1 181 ? 12.322 0.092 3.348 1.00 73.81 181 THR A N 1
ATOM 1446 C CA . THR A 1 181 ? 13.065 0.240 4.608 1.00 73.81 181 THR A CA 1
ATOM 1447 C C . THR A 1 181 ? 14.573 0.390 4.399 1.00 73.81 181 THR A C 1
ATOM 1449 O O . THR A 1 181 ? 15.243 0.902 5.294 1.00 73.81 181 THR A O 1
ATOM 1452 N N . HIS A 1 182 ? 15.087 -0.039 3.238 1.00 75.00 182 HIS A N 1
ATOM 1453 C CA . HIS A 1 182 ? 16.507 -0.041 2.871 1.00 75.00 182 HIS A CA 1
ATOM 1454 C C . HIS A 1 182 ? 16.672 0.230 1.357 1.00 75.00 182 HIS A C 1
ATOM 1456 O O . HIS A 1 182 ? 17.196 -0.618 0.627 1.00 75.00 182 HIS A O 1
ATOM 1462 N N . PRO A 1 183 ? 16.209 1.389 0.848 1.00 71.25 183 PRO A N 1
ATOM 1463 C CA . PRO A 1 183 ? 16.002 1.603 -0.589 1.00 71.25 183 PRO A CA 1
ATOM 1464 C C . PRO A 1 183 ? 17.300 1.604 -1.402 1.00 71.25 183 PRO A C 1
ATOM 1466 O O . PRO A 1 183 ? 17.276 1.369 -2.604 1.00 71.25 183 PRO A O 1
ATOM 1469 N N . GLN A 1 184 ? 18.437 1.818 -0.739 1.00 72.75 184 GLN A N 1
ATOM 1470 C CA . GLN A 1 184 ? 19.767 1.848 -1.346 1.00 72.75 184 GLN A CA 1
ATOM 1471 C C . GLN A 1 184 ? 20.615 0.617 -1.015 1.00 72.75 184 GLN A C 1
ATOM 1473 O O . GLN A 1 184 ? 21.772 0.556 -1.416 1.00 72.75 184 GLN A O 1
ATOM 1478 N N . TYR A 1 185 ? 20.069 -0.368 -0.297 1.00 77.38 185 TYR A N 1
ATOM 1479 C CA . TYR A 1 185 ? 20.824 -1.562 0.088 1.00 77.38 185 TYR A CA 1
ATOM 1480 C C . TYR A 1 185 ? 20.800 -2.629 -1.009 1.00 77.38 185 TYR A C 1
ATOM 1482 O O . TYR A 1 185 ? 21.832 -3.198 -1.357 1.00 77.38 185 TYR A O 1
ATOM 1490 N N . LEU A 1 186 ? 19.625 -2.881 -1.592 1.00 84.44 186 LEU A N 1
ATOM 1491 C CA . LEU A 1 186 ? 19.449 -3.901 -2.623 1.00 84.44 186 LEU A CA 1
ATOM 1492 C C . LEU A 1 186 ? 18.524 -3.460 -3.755 1.00 84.44 186 LEU A C 1
ATOM 1494 O O . LEU A 1 186 ? 17.729 -2.530 -3.623 1.00 84.44 186 LEU A O 1
ATOM 1498 N N . TRP A 1 187 ? 18.614 -4.193 -4.854 1.00 86.88 187 TRP A N 1
ATOM 1499 C CA . TRP A 1 187 ? 17.773 -4.109 -6.032 1.00 86.88 187 TRP A CA 1
ATOM 1500 C C . TRP A 1 187 ? 17.249 -5.494 -6.390 1.00 86.88 187 TRP A C 1
ATOM 1502 O O . TRP A 1 187 ? 18.021 -6.446 -6.494 1.00 86.88 187 TRP A O 1
ATOM 1512 N N . VAL A 1 188 ? 15.945 -5.605 -6.620 1.00 90.88 188 VAL A N 1
ATOM 1513 C CA . VAL A 1 188 ? 15.332 -6.814 -7.173 1.00 90.88 188 VAL A CA 1
ATOM 1514 C C . VAL A 1 188 ? 15.154 -6.602 -8.669 1.00 90.88 188 VAL A C 1
ATOM 1516 O O . VAL A 1 188 ? 14.395 -5.731 -9.097 1.00 90.88 188 VAL A O 1
ATOM 1519 N N . ALA A 1 189 ? 15.867 -7.371 -9.483 1.00 90.19 189 ALA A N 1
ATOM 1520 C CA . ALA A 1 189 ? 15.751 -7.297 -10.929 1.00 90.19 189 ALA A CA 1
ATOM 1521 C C . ALA A 1 189 ? 14.433 -7.909 -11.422 1.00 90.19 189 ALA A C 1
ATOM 1523 O O . ALA A 1 189 ? 13.723 -8.617 -10.710 1.00 90.19 189 ALA A O 1
ATOM 1524 N N . ARG A 1 190 ? 14.101 -7.660 -12.692 1.00 90.94 190 ARG A N 1
ATOM 1525 C CA . ARG A 1 190 ? 12.868 -8.148 -13.334 1.00 90.94 190 ARG A CA 1
ATOM 1526 C C . ARG A 1 190 ? 12.683 -9.673 -13.256 1.00 90.94 190 ARG A C 1
ATOM 1528 O O . ARG A 1 190 ? 11.552 -10.167 -13.238 1.00 90.94 190 ARG A O 1
ATOM 1535 N N . ASP A 1 191 ? 13.767 -10.436 -13.269 1.00 87.50 191 ASP A N 1
ATOM 1536 C CA . ASP A 1 191 ? 13.738 -11.899 -13.159 1.00 87.50 191 ASP A CA 1
ATOM 1537 C C . ASP A 1 191 ? 13.590 -12.399 -11.712 1.00 87.50 191 ASP A C 1
ATOM 1539 O O . ASP A 1 191 ? 13.335 -13.582 -11.511 1.00 87.50 191 ASP A O 1
ATOM 1543 N N . GLY A 1 192 ? 13.652 -11.496 -10.729 1.00 91.06 192 GLY A N 1
ATOM 1544 C CA . GLY A 1 192 ? 13.529 -11.789 -9.302 1.00 91.06 192 GLY A CA 1
ATOM 1545 C C . GLY A 1 192 ? 14.871 -11.947 -8.599 1.00 91.06 192 GLY A C 1
ATOM 1546 O O . GLY A 1 192 ? 14.895 -12.152 -7.387 1.00 91.06 192 GLY A O 1
ATOM 1547 N N . SER A 1 193 ? 15.986 -11.840 -9.328 1.00 88.69 193 SER A N 1
ATOM 1548 C CA . SER A 1 193 ? 17.314 -11.868 -8.723 1.00 88.69 193 SER A CA 1
ATOM 1549 C C . SER A 1 193 ? 17.545 -10.641 -7.837 1.00 88.69 193 SER A C 1
ATOM 1551 O O . SER A 1 193 ? 17.122 -9.527 -8.149 1.00 88.69 193 SER A O 1
ATOM 1553 N N . VAL A 1 194 ? 18.199 -10.862 -6.695 1.00 89.81 194 VAL A N 1
ATOM 1554 C CA . VAL A 1 194 ? 18.501 -9.823 -5.706 1.00 89.81 194 VAL A CA 1
ATOM 1555 C C . VAL A 1 194 ? 19.963 -9.416 -5.849 1.00 89.81 194 VAL A C 1
ATOM 1557 O O . VAL A 1 194 ? 20.862 -10.248 -5.739 1.00 89.81 194 VAL A O 1
ATOM 1560 N N . HIS A 1 195 ? 20.197 -8.128 -6.067 1.00 85.38 195 HIS A N 1
ATOM 1561 C CA . HIS A 1 195 ? 21.514 -7.520 -6.191 1.00 85.38 195 HIS A CA 1
ATOM 1562 C C . HIS A 1 195 ? 21.740 -6.573 -5.019 1.00 85.38 195 HIS A C 1
ATOM 1564 O O . HIS A 1 195 ? 20.954 -5.655 -4.815 1.00 85.38 195 HIS A O 1
ATOM 1570 N N . VAL A 1 196 ? 22.814 -6.768 -4.262 1.00 83.50 196 VAL A N 1
ATOM 1571 C CA . VAL A 1 196 ? 23.237 -5.801 -3.241 1.00 83.50 196 VAL A CA 1
ATOM 1572 C C . VAL A 1 196 ? 24.008 -4.683 -3.938 1.00 83.50 196 VAL A C 1
ATOM 1574 O O . VAL A 1 196 ? 24.856 -4.958 -4.791 1.00 83.50 196 VAL A O 1
ATOM 1577 N N . TRP A 1 197 ? 23.695 -3.430 -3.616 1.00 76.44 197 TRP A N 1
ATOM 1578 C CA . TRP A 1 197 ? 24.397 -2.285 -4.187 1.00 76.44 197 TRP A CA 1
ATOM 1579 C C . TRP A 1 197 ? 25.807 -2.168 -3.611 1.00 76.44 197 TRP A C 1
ATOM 1581 O O . TRP A 1 197 ? 26.000 -2.263 -2.398 1.00 76.44 197 TRP A O 1
ATOM 1591 N N . ASP A 1 198 ? 26.779 -1.899 -4.483 1.00 73.44 198 ASP A N 1
ATOM 1592 C CA . ASP A 1 198 ? 28.117 -1.494 -4.065 1.00 73.44 198 ASP A CA 1
ATOM 1593 C C . ASP A 1 198 ? 28.070 -0.056 -3.531 1.00 73.44 198 ASP A C 1
ATOM 1595 O O . ASP A 1 198 ? 28.004 0.911 -4.292 1.00 73.44 198 ASP A O 1
ATOM 1599 N N . GLN A 1 199 ? 28.085 0.070 -2.204 1.00 71.69 199 GLN A N 1
ATOM 1600 C CA . GLN A 1 199 ? 28.042 1.352 -1.495 1.00 71.69 199 GLN A CA 1
ATOM 1601 C C . GLN A 1 199 ? 29.322 2.181 -1.692 1.00 71.69 199 GLN A C 1
ATOM 1603 O O . GLN A 1 199 ? 29.335 3.371 -1.386 1.00 71.69 199 GLN A O 1
ATOM 1608 N N . MET A 1 200 ? 30.399 1.562 -2.189 1.00 71.19 200 MET A N 1
ATOM 1609 C CA . MET A 1 200 ? 31.689 2.210 -2.436 1.00 71.19 200 MET A CA 1
ATOM 1610 C C . MET A 1 200 ? 31.854 2.646 -3.899 1.00 71.19 200 MET A C 1
ATOM 1612 O O . MET A 1 200 ? 32.881 3.229 -4.253 1.00 71.19 200 MET A O 1
ATOM 1616 N N . ALA A 1 201 ? 30.865 2.375 -4.757 1.00 66.88 201 ALA A N 1
ATOM 1617 C CA . ALA A 1 201 ? 30.939 2.689 -6.176 1.00 66.88 201 ALA A CA 1
ATOM 1618 C C . ALA A 1 201 ? 31.002 4.205 -6.444 1.00 66.88 201 ALA A C 1
ATOM 1620 O O . ALA A 1 201 ? 30.299 5.017 -5.835 1.00 66.88 201 ALA A O 1
ATOM 1621 N N . GLU A 1 202 ? 31.814 4.593 -7.430 1.00 58.94 202 GLU A N 1
ATOM 1622 C CA . GLU A 1 202 ? 31.902 5.977 -7.894 1.00 58.94 202 GLU A CA 1
ATOM 1623 C C . GLU A 1 202 ? 30.532 6.463 -8.406 1.00 58.94 202 GLU A C 1
ATOM 1625 O O . GLU A 1 202 ? 29.887 5.815 -9.230 1.00 58.94 202 GLU A O 1
ATOM 1630 N N . GLY A 1 203 ? 30.063 7.611 -7.906 1.00 59.91 203 GLY A N 1
ATOM 1631 C CA . GLY A 1 203 ? 28.734 8.142 -8.233 1.00 59.91 203 GLY A CA 1
ATOM 1632 C C . GLY A 1 203 ? 27.616 7.713 -7.277 1.00 59.91 203 GLY A C 1
ATOM 1633 O O . GLY A 1 203 ? 26.479 8.157 -7.456 1.00 59.91 203 GLY A O 1
ATOM 1634 N N . PHE A 1 204 ? 27.932 6.954 -6.221 1.00 59.53 204 PHE A N 1
ATOM 1635 C CA . PHE A 1 204 ? 27.080 6.787 -5.039 1.00 59.53 204 PHE A CA 1
ATOM 1636 C C . PHE A 1 204 ? 27.016 8.116 -4.246 1.00 59.53 204 PHE A C 1
ATOM 1638 O O . PHE A 1 204 ? 27.515 8.249 -3.135 1.00 59.53 204 PHE A O 1
ATOM 1645 N N . GLN A 1 205 ? 26.483 9.179 -4.864 1.00 53.41 205 GLN A N 1
ATOM 1646 C CA . GLN A 1 205 ? 26.331 10.493 -4.236 1.00 53.41 205 GLN A CA 1
ATOM 1647 C C . GLN A 1 205 ? 24.939 10.635 -3.631 1.00 53.41 205 GLN A C 1
ATOM 1649 O O . GLN A 1 205 ? 23.938 10.901 -4.299 1.00 53.41 205 GLN A O 1
ATOM 1654 N N . THR A 1 206 ? 24.903 10.502 -2.314 1.00 53.44 206 THR A N 1
ATOM 1655 C CA . THR A 1 206 ? 23.731 10.612 -1.459 1.00 53.44 206 THR A CA 1
ATOM 1656 C C . THR A 1 206 ? 23.330 12.078 -1.276 1.00 53.44 206 THR A C 1
ATOM 1658 O O . THR A 1 206 ? 23.528 12.658 -0.213 1.00 53.44 206 THR A O 1
ATOM 1661 N N . ARG A 1 207 ? 22.715 12.719 -2.284 1.00 47.38 207 ARG A N 1
ATOM 1662 C CA . ARG A 1 207 ? 22.160 14.082 -2.093 1.00 47.38 207 ARG A CA 1
ATOM 1663 C C . ARG A 1 207 ? 21.145 14.159 -0.937 1.00 47.38 207 ARG A C 1
ATOM 1665 O O . ARG A 1 207 ? 20.942 15.245 -0.402 1.00 47.38 207 ARG A O 1
ATOM 1672 N N . HIS A 1 208 ? 20.557 13.026 -0.531 1.00 48.41 208 HIS A N 1
ATOM 1673 C CA . HIS A 1 208 ? 19.571 12.931 0.553 1.00 48.41 208 HIS A CA 1
ATOM 1674 C C . HIS A 1 208 ? 19.668 11.671 1.433 1.00 48.41 208 HIS A C 1
ATOM 1676 O O . HIS A 1 208 ? 18.788 11.462 2.268 1.00 48.41 208 HIS A O 1
ATOM 1682 N N . ALA A 1 209 ? 20.681 10.813 1.269 1.00 51.34 209 ALA A N 1
ATOM 1683 C CA . ALA A 1 209 ? 20.697 9.556 2.012 1.00 51.34 209 ALA A CA 1
ATOM 1684 C C . ALA A 1 209 ? 21.323 9.727 3.396 1.00 51.34 209 ALA A C 1
ATOM 1686 O O . ALA A 1 209 ? 22.428 10.249 3.538 1.00 51.34 209 ALA A O 1
ATOM 1687 N N . LYS A 1 210 ? 20.605 9.242 4.410 1.00 54.59 210 LYS A N 1
ATOM 1688 C CA . LYS A 1 210 ? 21.235 8.743 5.634 1.00 54.59 210 LYS A CA 1
ATOM 1689 C C . LYS A 1 210 ? 22.230 7.649 5.239 1.00 54.59 210 LYS A C 1
ATOM 1691 O O . LYS A 1 210 ? 22.048 7.040 4.185 1.00 54.59 210 LYS A O 1
ATOM 1696 N N . GLU A 1 211 ? 23.248 7.411 6.062 1.00 59.53 211 GLU A N 1
ATOM 1697 C CA . GLU A 1 211 ? 24.151 6.277 5.849 1.00 59.53 211 GLU A CA 1
ATOM 1698 C C . GLU A 1 211 ? 23.327 5.013 5.544 1.00 59.53 211 GLU A C 1
ATOM 1700 O O . GLU A 1 211 ? 22.304 4.795 6.209 1.00 59.53 211 GLU A O 1
ATOM 1705 N N . PRO A 1 212 ? 23.694 4.243 4.503 1.00 63.47 212 PRO A N 1
ATOM 1706 C CA . PRO A 1 212 ? 22.959 3.047 4.128 1.00 63.47 212 PRO A CA 1
ATOM 1707 C C . PRO A 1 212 ? 22.918 2.112 5.330 1.00 63.47 212 PRO A C 1
ATOM 1709 O O . PRO A 1 212 ? 23.948 1.621 5.783 1.00 63.47 212 PRO A O 1
ATOM 1712 N N . GLU A 1 213 ? 21.728 1.899 5.879 1.00 70.56 213 GLU A N 1
ATOM 1713 C CA . GLU A 1 213 ? 21.567 0.960 6.977 1.00 70.56 213 GLU A CA 1
ATOM 1714 C C . GLU A 1 213 ? 21.682 -0.456 6.416 1.00 70.56 213 GLU A C 1
ATOM 1716 O O . GLU A 1 213 ? 21.088 -0.772 5.377 1.00 70.56 213 GLU A O 1
ATOM 1721 N N . GLU A 1 214 ? 22.466 -1.303 7.076 1.00 75.81 214 GLU A N 1
ATOM 1722 C CA . GLU A 1 214 ? 22.586 -2.693 6.664 1.00 75.81 214 GLU A CA 1
ATOM 1723 C C . GLU A 1 214 ? 21.246 -3.410 6.831 1.00 75.81 214 GLU A C 1
ATOM 1725 O O . GLU A 1 214 ? 20.566 -3.265 7.847 1.00 75.81 214 GLU A O 1
ATOM 1730 N N . LEU A 1 215 ? 20.862 -4.207 5.832 1.00 78.50 215 LEU A N 1
ATOM 1731 C CA . LEU A 1 215 ? 19.739 -5.121 5.976 1.00 78.50 215 LEU A CA 1
ATOM 1732 C C . LEU A 1 215 ? 20.200 -6.331 6.805 1.00 78.50 215 LEU A C 1
ATOM 1734 O O . LEU A 1 215 ? 21.119 -7.029 6.367 1.00 78.50 215 LEU A O 1
ATOM 1738 N N . PRO A 1 216 ? 19.556 -6.640 7.947 1.00 80.75 216 PRO A N 1
ATOM 1739 C CA . PRO A 1 216 ? 19.864 -7.850 8.697 1.00 80.75 216 PRO A CA 1
ATOM 1740 C C . PRO A 1 216 ? 19.792 -9.092 7.811 1.00 80.75 216 PRO A C 1
ATOM 1742 O O . PRO A 1 216 ? 18.872 -9.244 6.997 1.00 80.75 216 PRO A O 1
ATOM 1745 N N . LYS A 1 217 ? 20.753 -10.000 7.988 1.00 81.38 217 LYS A N 1
ATOM 1746 C CA . LYS A 1 217 ? 20.901 -11.215 7.175 1.00 81.38 217 LYS A CA 1
ATOM 1747 C C . LYS A 1 217 ? 19.614 -12.040 7.140 1.00 81.38 217 LYS A C 1
ATOM 1749 O O . LYS A 1 217 ? 19.256 -12.601 6.110 1.00 81.38 217 LYS A O 1
ATOM 1754 N N . GLU A 1 218 ? 18.909 -12.087 8.256 1.00 78.94 218 GLU A N 1
ATOM 1755 C CA . GLU A 1 218 ? 17.657 -12.805 8.455 1.00 78.94 218 GLU A CA 1
ATOM 1756 C C . GLU A 1 218 ? 16.543 -12.219 7.586 1.00 78.94 218 GLU A C 1
ATOM 1758 O O . GLU A 1 218 ? 15.843 -12.959 6.897 1.00 78.94 218 GLU A O 1
ATOM 1763 N N . LEU A 1 219 ? 16.425 -10.887 7.546 1.00 80.69 219 LEU A N 1
ATOM 1764 C CA . LEU A 1 219 ? 15.468 -10.208 6.674 1.00 80.69 219 LEU A CA 1
ATOM 1765 C C . LEU A 1 219 ? 15.829 -10.379 5.198 1.00 80.69 219 LEU A C 1
ATOM 1767 O O . LEU A 1 219 ? 14.930 -10.503 4.370 1.00 80.69 219 LEU A O 1
ATOM 1771 N N . ALA A 1 220 ? 17.120 -10.424 4.860 1.00 85.06 220 ALA A N 1
ATOM 1772 C CA . ALA A 1 220 ? 17.565 -10.700 3.497 1.00 85.06 220 ALA A CA 1
ATOM 1773 C C . ALA A 1 220 ? 17.197 -12.126 3.047 1.00 85.06 220 ALA A C 1
ATOM 1775 O O . ALA A 1 220 ? 16.707 -12.312 1.932 1.00 85.06 220 ALA A O 1
ATOM 1776 N N . LEU A 1 221 ? 17.390 -13.127 3.915 1.00 85.25 221 LEU A N 1
ATOM 1777 C CA . LEU A 1 221 ? 16.983 -14.513 3.658 1.00 85.25 221 LEU A CA 1
ATOM 1778 C C . LEU A 1 221 ? 15.463 -14.629 3.520 1.00 85.25 221 LEU A C 1
ATOM 1780 O O . LEU A 1 221 ? 14.984 -15.202 2.548 1.00 85.25 221 LEU A O 1
ATOM 1784 N N . PHE A 1 222 ? 14.713 -14.012 4.433 1.00 85.12 222 PHE A N 1
ATOM 1785 C CA . PHE A 1 222 ? 13.255 -14.014 4.386 1.00 85.12 222 PHE A CA 1
ATOM 1786 C C . PHE A 1 222 ? 12.713 -13.339 3.119 1.00 85.12 222 PHE A C 1
ATOM 1788 O O . PHE A 1 222 ? 11.847 -13.890 2.443 1.00 85.12 222 PHE A O 1
ATOM 1795 N N . LEU A 1 223 ? 13.271 -12.184 2.736 1.00 89.00 223 LEU A N 1
ATOM 1796 C CA . LEU A 1 223 ? 12.932 -11.521 1.477 1.00 89.00 223 LEU A CA 1
ATOM 1797 C C . LEU A 1 223 ? 13.208 -12.432 0.277 1.00 89.00 223 LEU A C 1
ATOM 1799 O O . LEU A 1 223 ? 12.368 -12.530 -0.614 1.00 89.00 223 LEU A O 1
ATOM 1803 N N . ARG A 1 224 ? 14.365 -13.104 0.244 1.00 91.38 224 ARG A N 1
ATOM 1804 C CA . ARG A 1 224 ? 14.714 -14.037 -0.835 1.00 91.38 224 ARG A CA 1
ATOM 1805 C C . ARG A 1 224 ? 13.690 -15.167 -0.947 1.00 91.38 224 ARG A C 1
ATOM 1807 O O . ARG A 1 224 ? 13.263 -15.463 -2.058 1.00 91.38 224 ARG A O 1
ATOM 1814 N N . ASP A 1 225 ? 13.290 -15.763 0.171 1.00 91.12 225 ASP A N 1
ATOM 1815 C CA . ASP A 1 225 ? 12.352 -16.887 0.181 1.00 91.12 225 ASP A CA 1
ATOM 1816 C C . ASP A 1 225 ? 10.951 -16.440 -0.296 1.00 91.12 225 ASP A C 1
ATOM 1818 O O . ASP A 1 225 ? 10.363 -17.072 -1.176 1.00 91.12 225 ASP A O 1
ATOM 1822 N N . ILE A 1 226 ? 10.472 -15.272 0.158 1.00 92.81 226 ILE A N 1
ATOM 1823 C CA . ILE A 1 226 ? 9.228 -14.647 -0.334 1.00 92.81 226 ILE A CA 1
ATOM 1824 C C . ILE A 1 226 ? 9.299 -14.371 -1.840 1.00 92.81 226 ILE A C 1
ATOM 1826 O O . ILE A 1 226 ? 8.337 -14.619 -2.568 1.00 92.81 226 ILE A O 1
ATOM 1830 N N . LEU A 1 227 ? 10.414 -13.817 -2.323 1.00 95.75 227 LEU A N 1
ATOM 1831 C CA . LEU A 1 227 ? 10.591 -13.512 -3.742 1.00 95.75 227 LEU A CA 1
ATOM 1832 C C . LEU A 1 227 ? 10.622 -14.792 -4.578 1.00 95.75 227 LEU A C 1
ATOM 1834 O O . LEU A 1 227 ? 9.988 -14.840 -5.629 1.00 95.75 227 LEU A O 1
ATOM 1838 N N . GLN A 1 228 ? 11.293 -15.842 -4.108 1.00 95.81 228 GLN A N 1
ATOM 1839 C CA . GLN A 1 228 ? 11.317 -17.129 -4.794 1.00 95.81 228 GLN A CA 1
ATOM 1840 C C . GLN A 1 228 ? 9.904 -17.697 -4.986 1.00 95.81 228 GLN A C 1
ATOM 1842 O O . GLN A 1 228 ? 9.599 -18.223 -6.056 1.00 95.81 228 GLN A O 1
ATOM 1847 N N . GLU A 1 229 ? 9.037 -17.564 -3.983 1.00 96.50 229 GLU A N 1
ATOM 1848 C CA . GLU A 1 229 ? 7.666 -18.070 -4.046 1.00 96.50 229 GLU A CA 1
ATOM 1849 C C . GLU A 1 229 ? 6.723 -17.161 -4.849 1.00 96.50 229 GLU A C 1
ATOM 1851 O O . GLU A 1 229 ? 5.899 -17.630 -5.638 1.00 96.50 229 GLU A O 1
ATOM 1856 N N . HIS A 1 230 ? 6.813 -15.844 -4.656 1.00 97.38 230 HIS A N 1
ATOM 1857 C CA . HIS A 1 230 ? 5.759 -14.924 -5.084 1.00 97.38 230 HIS A CA 1
ATOM 1858 C C . HIS A 1 230 ? 6.149 -13.977 -6.217 1.00 97.38 230 HIS A C 1
ATOM 1860 O O . HIS A 1 230 ? 5.257 -13.364 -6.810 1.00 97.38 230 HIS A O 1
ATOM 1866 N N . TRP A 1 231 ? 7.432 -13.848 -6.573 1.00 97.94 231 TRP A N 1
ATOM 1867 C CA . TRP A 1 231 ? 7.890 -12.810 -7.504 1.00 97.94 231 TRP A CA 1
ATOM 1868 C C . TRP A 1 231 ? 7.157 -12.818 -8.846 1.00 97.94 231 TRP A C 1
ATOM 1870 O O . TRP A 1 231 ? 6.736 -11.763 -9.322 1.00 97.94 231 TRP A O 1
ATOM 1880 N N . GLN A 1 232 ? 6.939 -13.994 -9.442 1.00 98.12 232 GLN A N 1
ATOM 1881 C CA . GLN A 1 232 ? 6.234 -14.097 -10.721 1.00 98.12 232 GLN A CA 1
ATOM 1882 C C . GLN A 1 232 ? 4.837 -13.465 -10.655 1.00 98.12 232 GLN A C 1
ATOM 1884 O O . GLN A 1 232 ? 4.439 -12.761 -11.587 1.00 98.12 232 GLN A O 1
ATOM 1889 N N . ARG A 1 233 ? 4.113 -13.684 -9.552 1.00 97.81 233 ARG A N 1
ATOM 1890 C CA . ARG A 1 233 ? 2.793 -13.095 -9.319 1.00 97.81 233 ARG A CA 1
ATOM 1891 C C . ARG A 1 233 ? 2.894 -11.587 -9.107 1.00 97.81 233 ARG A C 1
ATOM 1893 O O . ARG A 1 233 ? 2.194 -10.858 -9.801 1.00 97.81 233 ARG A O 1
ATOM 1900 N N . LEU A 1 234 ? 3.776 -11.126 -8.212 1.00 98.25 234 LEU A N 1
ATOM 1901 C CA . LEU A 1 234 ? 3.972 -9.692 -7.934 1.00 98.25 234 LEU A CA 1
ATOM 1902 C C . LEU A 1 234 ? 4.269 -8.922 -9.223 1.00 98.25 234 LEU A C 1
ATOM 1904 O O . LEU A 1 234 ? 3.660 -7.887 -9.499 1.00 98.25 234 LEU A O 1
ATOM 1908 N N . ARG A 1 235 ? 5.165 -9.477 -10.047 1.00 97.94 235 ARG A N 1
ATOM 1909 C CA . ARG A 1 235 ? 5.519 -8.934 -11.354 1.00 97.94 235 ARG A CA 1
ATOM 1910 C C . ARG A 1 235 ? 4.312 -8.888 -12.283 1.00 97.94 235 ARG A C 1
ATOM 1912 O O . ARG A 1 235 ? 3.969 -7.820 -12.776 1.00 97.94 235 ARG A O 1
ATOM 1919 N N . SER A 1 236 ? 3.664 -10.033 -12.498 1.00 98.19 236 SER A N 1
ATOM 1920 C CA . SER A 1 236 ? 2.540 -10.155 -13.430 1.00 98.19 236 SER A CA 1
ATOM 1921 C C . SER A 1 236 ? 1.371 -9.244 -13.056 1.00 98.19 236 SER A C 1
ATOM 1923 O O . SER A 1 236 ? 0.797 -8.605 -13.933 1.00 98.19 236 SER A O 1
ATOM 1925 N N . ASP A 1 237 ? 1.016 -9.169 -11.772 1.00 98.50 237 ASP A N 1
ATOM 1926 C CA . ASP A 1 237 ? -0.056 -8.298 -11.284 1.00 98.50 237 ASP A CA 1
ATOM 1927 C C . ASP A 1 237 ? 0.316 -6.816 -11.491 1.00 98.50 237 ASP A C 1
ATOM 1929 O O . ASP A 1 237 ? -0.507 -6.028 -11.955 1.00 98.50 237 ASP A O 1
ATOM 1933 N N . SER A 1 238 ? 1.571 -6.433 -11.231 1.00 97.88 238 SER A N 1
ATOM 1934 C CA . SER A 1 238 ? 2.040 -5.053 -11.437 1.00 97.88 238 SER A CA 1
ATOM 1935 C C . SER A 1 238 ? 2.024 -4.655 -12.922 1.00 97.88 238 SER A C 1
ATOM 1937 O O . SER A 1 238 ? 1.529 -3.584 -13.275 1.00 97.88 238 SER A O 1
ATOM 1939 N N . GLU A 1 239 ? 2.502 -5.530 -13.814 1.00 96.75 239 GLU A N 1
ATOM 1940 C CA . GLU A 1 239 ? 2.450 -5.328 -15.273 1.00 96.75 239 GLU A CA 1
ATOM 1941 C C . GLU A 1 239 ? 1.005 -5.239 -15.775 1.00 96.75 239 GLU A C 1
ATOM 1943 O O . GLU A 1 239 ? 0.667 -4.362 -16.575 1.00 96.75 239 GLU A O 1
ATOM 1948 N N . MET A 1 240 ? 0.128 -6.119 -15.282 1.00 97.62 240 MET A N 1
ATOM 1949 C CA . MET A 1 240 ? -1.287 -6.128 -15.645 1.00 97.62 240 MET A CA 1
ATOM 1950 C C . MET A 1 240 ? -1.995 -4.850 -15.195 1.00 97.62 240 MET A C 1
ATOM 1952 O O . MET A 1 240 ? -2.770 -4.303 -15.982 1.00 97.62 240 MET A O 1
ATOM 1956 N N . LEU A 1 241 ? -1.706 -4.339 -13.994 1.00 96.69 241 LEU A N 1
ATOM 1957 C CA . LEU A 1 241 ? -2.226 -3.053 -13.524 1.00 96.69 241 LEU A CA 1
ATOM 1958 C C . LEU A 1 241 ? -1.814 -1.914 -14.449 1.00 96.69 241 LEU A C 1
ATOM 1960 O O . LEU A 1 241 ? -2.675 -1.181 -14.932 1.00 96.69 241 LEU A O 1
ATOM 1964 N N . ALA A 1 242 ? -0.517 -1.802 -14.741 1.00 92.81 242 ALA A N 1
ATOM 1965 C CA . ALA A 1 242 ? 0.016 -0.756 -15.608 1.00 92.81 242 ALA A CA 1
ATOM 1966 C C . ALA A 1 242 ? -0.651 -0.769 -16.993 1.00 92.81 242 ALA A C 1
ATOM 1968 O O . ALA A 1 242 ? -1.153 0.254 -17.464 1.00 92.81 242 ALA A O 1
ATOM 1969 N N . ARG A 1 243 ? -0.721 -1.948 -17.625 1.00 93.62 243 ARG A N 1
ATOM 1970 C CA . ARG A 1 243 ? -1.312 -2.116 -18.960 1.00 93.62 243 ARG A CA 1
ATOM 1971 C C . ARG A 1 243 ? -2.816 -1.857 -18.965 1.00 93.62 243 ARG A C 1
ATOM 1973 O O . ARG A 1 243 ? -3.301 -1.136 -19.832 1.00 93.62 243 ARG A O 1
ATOM 1980 N N . SER A 1 244 ? -3.547 -2.416 -18.004 1.00 94.88 244 SER A N 1
ATOM 1981 C CA . SER A 1 244 ? -5.015 -2.333 -17.966 1.00 94.88 244 SER A CA 1
ATOM 1982 C C . SER A 1 244 ? -5.505 -0.939 -17.581 1.00 94.88 244 SER A C 1
ATOM 1984 O O . SER A 1 244 ? -6.527 -0.489 -18.089 1.00 94.88 244 SER A O 1
ATOM 1986 N N . ALA A 1 245 ? -4.757 -0.227 -16.733 1.00 92.06 245 ALA A N 1
ATOM 1987 C CA . ALA A 1 245 ? -5.028 1.170 -16.407 1.00 92.06 245 ALA A CA 1
ATOM 1988 C C . ALA A 1 245 ? -4.546 2.153 -17.494 1.00 92.06 245 ALA A C 1
ATOM 1990 O O . ALA A 1 245 ? -4.830 3.347 -17.403 1.00 92.06 245 ALA A O 1
ATOM 1991 N N . GLY A 1 246 ? -3.814 1.681 -18.513 1.00 89.88 246 GLY A N 1
ATOM 1992 C CA . GLY A 1 246 ? -3.258 2.528 -19.570 1.00 89.88 246 GLY A CA 1
ATOM 1993 C C . GLY A 1 246 ? -2.207 3.519 -19.060 1.00 89.88 246 GLY A C 1
ATOM 1994 O O . GLY A 1 246 ? -2.128 4.642 -19.562 1.00 89.88 246 GLY A O 1
ATOM 1995 N N . LEU A 1 247 ? -1.432 3.126 -18.045 1.00 87.25 247 LEU A N 1
ATOM 1996 C CA . LEU A 1 247 ? -0.422 3.966 -17.404 1.00 87.25 247 LEU A CA 1
ATOM 1997 C C . LEU A 1 247 ? 0.966 3.675 -17.982 1.00 87.25 247 LEU A C 1
ATOM 1999 O O . LEU A 1 247 ? 1.407 2.529 -18.055 1.00 87.25 247 LEU A O 1
ATOM 2003 N N . ASP A 1 248 ? 1.675 4.738 -18.363 1.00 83.12 248 ASP A N 1
ATOM 2004 C CA . ASP A 1 248 ? 3.061 4.645 -18.835 1.00 83.12 248 ASP A CA 1
ATOM 2005 C C . ASP A 1 248 ? 4.044 4.363 -17.684 1.00 83.12 248 ASP A C 1
ATOM 2007 O O . ASP A 1 248 ? 5.122 3.827 -17.920 1.00 83.12 248 ASP A O 1
ATOM 2011 N N . GLU A 1 249 ? 3.692 4.717 -16.449 1.00 85.19 249 GLU A N 1
ATOM 2012 C CA . GLU A 1 249 ? 4.502 4.493 -15.253 1.00 85.19 249 GLU A CA 1
ATOM 2013 C C . GLU A 1 249 ? 3.592 4.312 -14.034 1.00 85.19 249 GLU A C 1
ATOM 2015 O O . GLU A 1 249 ? 2.736 5.156 -13.756 1.00 85.19 249 GLU A O 1
ATOM 2020 N N . ILE A 1 250 ? 3.817 3.242 -13.275 1.00 90.31 250 ILE A N 1
ATOM 2021 C CA . ILE A 1 250 ? 3.212 3.046 -11.955 1.00 90.31 250 ILE A CA 1
ATOM 2022 C C . ILE A 1 250 ? 4.194 2.316 -11.040 1.00 90.31 250 ILE A C 1
ATOM 2024 O O . ILE A 1 250 ? 4.838 1.341 -11.446 1.00 90.31 250 ILE A O 1
ATOM 2028 N N . ARG A 1 251 ? 4.294 2.804 -9.804 1.00 92.75 251 ARG A N 1
ATOM 2029 C CA . ARG A 1 251 ? 4.931 2.115 -8.683 1.00 92.75 251 ARG A CA 1
ATOM 2030 C C . ARG A 1 251 ? 3.854 1.366 -7.902 1.00 92.75 251 ARG A C 1
ATOM 2032 O O . ARG A 1 251 ? 2.800 1.937 -7.622 1.00 92.75 251 ARG A O 1
ATOM 2039 N N . VAL A 1 252 ? 4.112 0.103 -7.594 1.00 95.38 252 VAL A N 1
ATOM 2040 C CA . VAL A 1 252 ? 3.229 -0.768 -6.815 1.00 95.38 252 VAL A CA 1
ATOM 2041 C C . VAL A 1 252 ? 3.969 -1.165 -5.546 1.00 95.38 252 VAL A C 1
ATOM 2043 O O . VAL A 1 252 ? 4.964 -1.888 -5.607 1.00 95.38 252 VAL A O 1
ATOM 2046 N N . ASP A 1 253 ? 3.487 -0.692 -4.404 1.00 94.56 253 ASP A N 1
ATOM 2047 C CA . ASP A 1 253 ? 4.124 -0.921 -3.112 1.00 94.56 253 ASP A CA 1
ATOM 2048 C C . ASP A 1 253 ? 3.517 -2.177 -2.487 1.00 94.56 253 ASP A C 1
ATOM 20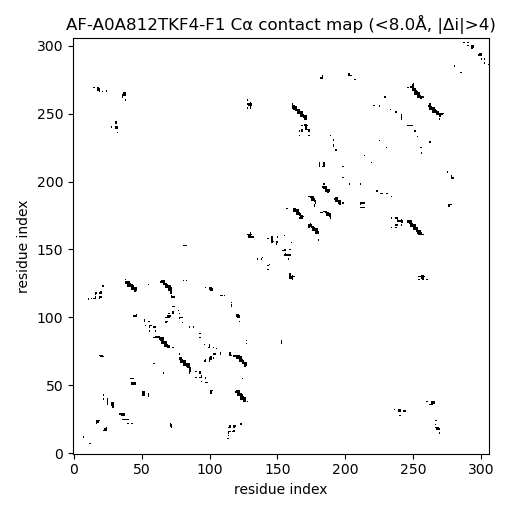50 O O . ASP A 1 253 ? 2.371 -2.183 -2.034 1.00 94.56 253 ASP A O 1
ATOM 2054 N N . TRP A 1 254 ? 4.269 -3.275 -2.517 1.00 96.44 254 TRP A N 1
ATOM 2055 C CA . TRP A 1 254 ? 3.838 -4.569 -1.996 1.00 96.44 254 TRP A CA 1
ATOM 2056 C C . TRP A 1 254 ? 4.275 -4.747 -0.548 1.00 96.44 254 TRP A C 1
ATOM 2058 O O . TRP A 1 254 ? 5.463 -4.732 -0.253 1.00 96.44 254 TRP A O 1
ATOM 2068 N N . LEU A 1 255 ? 3.321 -4.993 0.341 1.00 94.12 255 LEU A N 1
ATOM 2069 C CA . LEU A 1 255 ? 3.539 -5.473 1.698 1.00 94.12 255 LEU A CA 1
ATOM 2070 C C . LEU A 1 255 ? 3.811 -6.978 1.650 1.00 94.12 255 LEU A C 1
ATOM 2072 O O . LEU A 1 255 ? 3.053 -7.728 1.030 1.00 94.12 255 LEU A O 1
ATOM 2076 N N . LEU A 1 256 ? 4.886 -7.410 2.304 1.00 91.88 256 LEU A N 1
ATOM 2077 C CA . LEU A 1 256 ? 5.396 -8.778 2.288 1.00 91.88 256 LEU A CA 1
ATOM 2078 C C . LEU A 1 256 ? 5.591 -9.309 3.714 1.00 91.88 256 LEU A C 1
ATOM 2080 O O . LEU A 1 256 ? 5.901 -8.554 4.636 1.00 91.88 256 LEU A O 1
ATOM 2084 N N . GLY A 1 257 ? 5.388 -10.617 3.881 1.00 85.75 257 GLY A N 1
ATOM 2085 C CA . GLY A 1 257 ? 5.767 -11.358 5.090 1.00 85.75 257 GLY A CA 1
ATOM 2086 C C . GLY A 1 257 ? 4.652 -11.739 6.066 1.00 85.75 257 GLY A C 1
ATOM 2087 O O . GLY A 1 257 ? 4.921 -12.506 6.977 1.00 85.75 257 GLY A O 1
ATOM 2088 N N . ASP A 1 258 ? 3.413 -11.281 5.890 1.00 87.19 258 ASP A N 1
ATOM 2089 C CA . ASP A 1 258 ? 2.308 -11.664 6.780 1.00 87.19 258 ASP A CA 1
ATOM 2090 C C . ASP A 1 258 ? 1.787 -13.067 6.402 1.00 87.19 258 ASP A C 1
ATOM 2092 O O . ASP A 1 258 ? 1.357 -13.242 5.261 1.00 87.19 258 ASP A O 1
ATOM 2096 N N . PRO A 1 259 ? 1.798 -14.072 7.299 1.00 84.12 259 PRO A N 1
ATOM 2097 C CA . PRO A 1 259 ? 1.343 -15.428 6.971 1.00 84.12 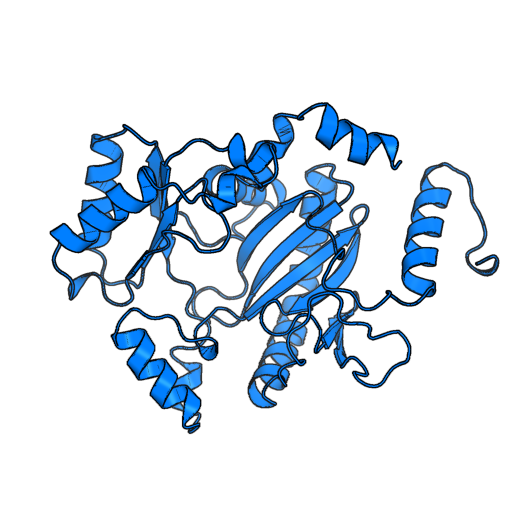259 PRO A CA 1
ATOM 2098 C C . PRO A 1 259 ? -0.164 -15.533 6.706 1.00 84.12 259 PRO A C 1
ATOM 2100 O O . PRO A 1 259 ? -0.598 -16.360 5.905 1.00 84.12 259 PRO A O 1
ATOM 2103 N N . LYS A 1 260 ? -0.975 -14.698 7.368 1.00 87.94 260 LYS A N 1
ATOM 2104 C CA . LYS A 1 260 ? -2.439 -14.702 7.238 1.00 87.94 260 LYS A CA 1
ATOM 2105 C C . LYS A 1 260 ? -2.855 -14.112 5.902 1.00 87.94 260 LYS A C 1
ATOM 2107 O O . LYS A 1 260 ? -3.742 -14.639 5.231 1.00 87.94 260 LYS A O 1
ATOM 2112 N N . TRP A 1 261 ? -2.239 -12.997 5.524 1.00 91.38 261 TRP A N 1
ATOM 2113 C CA . TRP A 1 261 ? -2.612 -12.284 4.310 1.00 91.38 261 TRP A CA 1
ATOM 2114 C C . TRP A 1 261 ? -1.766 -12.704 3.105 1.00 91.38 261 TRP A C 1
ATOM 2116 O O . TRP A 1 261 ? -2.277 -12.717 1.987 1.00 91.38 261 TRP A O 1
ATOM 2126 N N . GLY A 1 262 ? -0.507 -13.089 3.279 1.00 92.44 262 GLY A N 1
ATOM 2127 C CA . GLY A 1 262 ? 0.464 -13.181 2.188 1.00 92.44 262 GLY A CA 1
ATOM 2128 C C . GLY A 1 262 ? 0.702 -11.813 1.529 1.00 92.44 262 GLY A C 1
ATOM 2129 O O . GLY A 1 262 ? 0.235 -10.791 2.035 1.00 92.44 262 GLY A O 1
ATOM 2130 N N . PRO A 1 263 ? 1.372 -11.752 0.363 1.00 95.44 263 PRO A N 1
ATOM 2131 C CA . PRO A 1 263 ? 1.659 -10.480 -0.292 1.00 95.44 263 PRO A CA 1
ATOM 2132 C C . PRO A 1 263 ? 0.407 -9.657 -0.613 1.00 95.44 263 PRO A C 1
ATOM 2134 O O . PRO A 1 263 ? -0.567 -10.172 -1.183 1.00 95.44 263 PRO A O 1
ATOM 2137 N N . ARG A 1 264 ? 0.433 -8.364 -0.279 1.00 96.75 264 ARG A N 1
ATOM 2138 C CA . ARG A 1 264 ? -0.671 -7.425 -0.537 1.00 96.75 264 ARG A CA 1
ATOM 2139 C C . ARG A 1 264 ? -0.175 -6.093 -1.066 1.00 96.75 264 ARG A C 1
ATOM 2141 O O . ARG A 1 264 ? 0.860 -5.607 -0.642 1.00 96.75 264 ARG A O 1
ATOM 2148 N N . ILE A 1 265 ? -0.940 -5.471 -1.953 1.00 96.75 265 ILE A N 1
ATOM 2149 C CA . ILE A 1 265 ? -0.675 -4.105 -2.404 1.00 96.75 265 ILE A CA 1
ATOM 2150 C C . ILE A 1 265 ? -1.061 -3.149 -1.269 1.00 96.75 265 ILE A C 1
ATOM 2152 O O . ILE A 1 265 ? -2.212 -3.116 -0.821 1.00 96.75 265 ILE A O 1
ATOM 2156 N N . GLY A 1 266 ? -0.083 -2.394 -0.783 1.00 93.12 266 GLY A N 1
ATOM 2157 C CA . GLY A 1 266 ? -0.259 -1.338 0.207 1.00 93.12 266 GLY A CA 1
ATOM 2158 C C . GLY A 1 266 ? -0.665 -0.018 -0.438 1.00 93.12 266 GLY A C 1
ATOM 2159 O O . GLY A 1 266 ? -1.580 0.644 0.055 1.00 93.12 266 GLY A O 1
ATOM 2160 N N . GLU A 1 267 ? -0.023 0.323 -1.554 1.00 92.56 267 GLU A N 1
ATOM 2161 C CA . GLU A 1 267 ? -0.203 1.596 -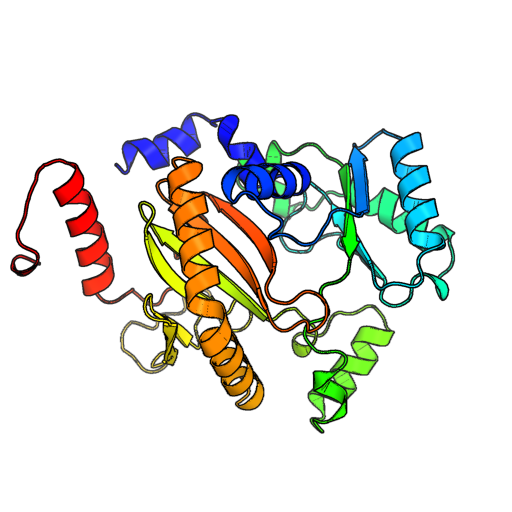2.250 1.00 92.56 267 GLU A CA 1
ATOM 2162 C C . GLU A 1 267 ? 0.136 1.471 -3.743 1.00 92.56 267 GLU A C 1
ATOM 2164 O O . GLU A 1 267 ? 0.988 0.681 -4.156 1.00 92.56 267 GLU A O 1
ATOM 2169 N N . LEU A 1 268 ? -0.559 2.259 -4.559 1.00 93.62 268 LEU A N 1
ATOM 2170 C CA . LEU A 1 268 ? -0.208 2.542 -5.946 1.00 93.62 268 LEU A CA 1
ATOM 2171 C C . LEU A 1 268 ? 0.257 3.992 -6.055 1.00 93.62 268 LEU A C 1
ATOM 2173 O O . LEU A 1 268 ? -0.295 4.859 -5.390 1.00 93.62 268 LEU A O 1
ATOM 2177 N N . THR A 1 269 ? 1.230 4.283 -6.916 1.00 88.62 269 THR A N 1
ATOM 2178 C CA . THR A 1 269 ? 1.649 5.669 -7.164 1.00 88.62 269 THR A CA 1
ATOM 2179 C C . THR A 1 269 ? 1.929 5.899 -8.642 1.00 88.62 269 THR A C 1
ATOM 2181 O O . THR A 1 269 ? 2.797 5.257 -9.243 1.00 88.62 269 THR A O 1
ATOM 2184 N N . HIS A 1 270 ? 1.214 6.856 -9.238 1.00 86.25 270 HIS A N 1
ATOM 2185 C CA . HIS A 1 270 ? 1.498 7.328 -10.591 1.00 86.25 270 HIS A CA 1
ATOM 2186 C C . HIS A 1 270 ? 2.754 8.183 -10.598 1.00 86.25 270 HIS A C 1
ATOM 2188 O O . HIS A 1 270 ? 2.856 9.125 -9.813 1.00 86.25 270 HIS A O 1
ATOM 2194 N N . MET A 1 271 ? 3.685 7.892 -11.506 1.00 77.62 271 MET A N 1
ATOM 2195 C CA . MET A 1 271 ? 4.959 8.611 -11.569 1.00 77.62 271 MET A CA 1
ATOM 2196 C C . MET A 1 271 ? 5.654 8.714 -10.204 1.00 77.62 271 MET A C 1
ATOM 2198 O O . MET A 1 271 ? 6.259 9.735 -9.876 1.00 77.62 271 MET A O 1
ATOM 2202 N N . GLY A 1 272 ? 5.567 7.655 -9.391 1.00 67.06 272 GLY A N 1
ATOM 2203 C CA . GLY A 1 272 ? 6.175 7.615 -8.060 1.00 67.06 272 GLY A CA 1
ATOM 2204 C C . GLY A 1 272 ? 7.693 7.800 -8.065 1.00 67.06 272 GLY A C 1
ATOM 2205 O O . GLY A 1 272 ? 8.257 7.906 -6.984 1.00 67.06 272 GLY A O 1
ATOM 2206 N N . THR A 1 273 ? 8.291 7.847 -9.267 1.00 59.88 273 THR A N 1
ATOM 2207 C CA . THR A 1 273 ? 9.669 8.134 -9.652 1.00 59.88 273 THR A CA 1
ATOM 2208 C C . THR A 1 273 ? 10.737 7.457 -8.803 1.00 59.88 273 THR A C 1
ATOM 2210 O O . THR A 1 273 ? 10.866 7.641 -7.601 1.00 59.88 273 THR A O 1
ATOM 2213 N N . PHE A 1 274 ? 11.687 6.843 -9.489 1.00 57.41 274 PHE A N 1
ATOM 2214 C CA . PHE A 1 274 ? 12.991 6.465 -8.949 1.00 57.41 274 PHE A CA 1
ATOM 2215 C C . PHE A 1 274 ? 13.865 7.636 -8.435 1.00 57.41 274 PHE A C 1
ATOM 2217 O O . PHE A 1 274 ? 14.992 7.420 -7.993 1.00 57.41 274 PHE A O 1
ATOM 2224 N N . ALA A 1 275 ? 13.368 8.877 -8.515 1.00 46.41 275 ALA A N 1
ATOM 2225 C CA . ALA A 1 275 ? 14.140 10.118 -8.616 1.00 46.41 275 ALA A CA 1
ATOM 2226 C C . ALA A 1 275 ? 15.036 10.471 -7.419 1.00 46.41 275 ALA A C 1
ATOM 2228 O O . ALA A 1 275 ? 15.879 11.354 -7.553 1.00 46.41 275 ALA A O 1
ATOM 2229 N N . ILE A 1 276 ? 14.879 9.810 -6.274 1.00 48.56 276 ILE A N 1
ATOM 2230 C CA . ILE A 1 276 ? 15.722 10.041 -5.092 1.00 48.56 276 ILE A CA 1
ATOM 2231 C C . ILE A 1 276 ? 16.418 8.779 -4.568 1.00 48.56 276 ILE A C 1
ATOM 2233 O O . ILE A 1 276 ? 17.334 8.895 -3.757 1.00 48.56 276 ILE A O 1
ATOM 2237 N N . GLU A 1 277 ? 16.008 7.590 -5.017 1.00 50.75 277 GLU A N 1
ATOM 2238 C CA . GLU A 1 277 ? 16.408 6.310 -4.409 1.00 50.75 277 GLU A CA 1
ATOM 2239 C C . GLU A 1 277 ? 17.284 5.452 -5.326 1.00 50.75 277 GLU A C 1
ATOM 2241 O O . GLU A 1 277 ? 18.020 4.602 -4.831 1.00 50.75 277 GLU A O 1
ATOM 2246 N N . LEU A 1 278 ? 17.303 5.721 -6.634 1.00 50.62 278 LEU A N 1
ATOM 2247 C CA . LEU A 1 278 ? 18.252 5.065 -7.522 1.00 50.62 278 LEU A CA 1
ATOM 2248 C C . LEU A 1 278 ? 19.550 5.852 -7.641 1.00 50.62 278 LEU A C 1
ATOM 2250 O O . LEU A 1 278 ? 19.623 6.905 -8.278 1.00 50.62 278 LEU A O 1
ATOM 2254 N N . VAL A 1 279 ? 20.595 5.239 -7.082 1.00 53.34 279 VAL A N 1
ATOM 2255 C CA . VAL A 1 279 ? 21.981 5.359 -7.552 1.00 53.34 279 VAL A CA 1
ATOM 2256 C C . VAL A 1 279 ? 21.941 5.353 -9.077 1.00 53.34 279 VAL A C 1
ATOM 2258 O O . VAL A 1 279 ? 21.187 4.527 -9.601 1.00 53.34 279 VAL A O 1
ATOM 2261 N N . PRO A 1 280 ? 22.662 6.255 -9.780 1.00 49.25 280 PRO A N 1
ATOM 2262 C CA . PRO A 1 280 ? 22.498 6.488 -11.210 1.00 49.25 280 PRO A CA 1
ATOM 2263 C C . PRO A 1 280 ? 22.363 5.155 -11.907 1.00 49.25 280 PRO A C 1
ATOM 2265 O O . PRO A 1 280 ? 23.335 4.400 -11.990 1.00 49.25 280 PRO A O 1
ATOM 2268 N N . VAL A 1 281 ? 21.125 4.814 -12.283 1.00 48.41 281 VAL A N 1
ATOM 2269 C CA . VAL A 1 281 ? 20.876 3.468 -12.765 1.00 48.41 281 VAL A CA 1
ATOM 2270 C C . VAL A 1 281 ? 21.756 3.358 -13.967 1.00 48.41 281 VAL A C 1
ATOM 2272 O O . VAL A 1 281 ? 21.652 4.210 -14.855 1.00 48.41 281 VAL A O 1
ATOM 2275 N N . SER A 1 282 ? 22.669 2.387 -13.898 1.00 52.41 282 SER A N 1
ATOM 2276 C CA . SER A 1 282 ? 23.609 2.009 -14.938 1.00 52.41 282 SER A CA 1
ATOM 2277 C C . SER A 1 282 ? 23.124 2.538 -16.271 1.00 52.41 282 SER A C 1
ATOM 2279 O O . SER A 1 282 ? 21.981 2.273 -16.639 1.00 52.41 282 SER A O 1
ATOM 2281 N N . VAL A 1 283 ? 23.967 3.273 -16.991 1.00 51.34 283 VAL A N 1
ATOM 2282 C CA . VAL A 1 283 ? 23.689 3.808 -18.331 1.00 51.34 283 VAL A CA 1
ATOM 2283 C C . VAL A 1 283 ? 22.862 2.831 -19.198 1.00 51.34 283 VAL A C 1
ATOM 2285 O O . VAL A 1 283 ? 22.021 3.263 -19.976 1.00 51.34 283 VAL A O 1
ATOM 2288 N N . ARG A 1 284 ? 22.995 1.514 -18.988 1.00 51.19 284 ARG A N 1
ATOM 2289 C CA . ARG A 1 284 ? 22.141 0.444 -19.530 1.00 51.19 284 ARG A CA 1
ATOM 2290 C C . ARG A 1 284 ? 20.632 0.551 -19.239 1.00 51.19 284 ARG A C 1
ATOM 2292 O O . ARG A 1 284 ? 19.869 0.332 -20.168 1.00 51.19 284 ARG A O 1
ATOM 2299 N N . LEU A 1 285 ? 20.167 0.871 -18.027 1.00 56.19 285 LEU A N 1
ATOM 2300 C CA . LEU A 1 285 ? 18.734 1.054 -17.736 1.00 56.19 285 LEU A C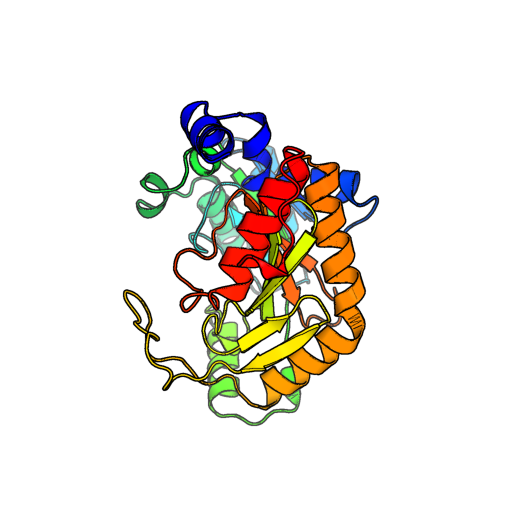A 1
ATOM 2301 C C . LEU A 1 285 ? 18.198 2.321 -18.412 1.00 56.19 285 LEU A C 1
ATOM 2303 O O . LEU A 1 285 ? 17.146 2.276 -19.044 1.00 56.19 285 LEU A O 1
ATOM 2307 N N . ALA A 1 286 ? 18.946 3.427 -18.357 1.00 60.91 286 ALA A N 1
ATOM 2308 C CA . ALA A 1 286 ? 18.588 4.649 -19.078 1.00 60.91 286 ALA A CA 1
ATOM 2309 C C . ALA A 1 286 ? 18.528 4.413 -20.601 1.00 60.91 286 ALA A C 1
ATOM 2311 O O . ALA A 1 286 ? 17.616 4.891 -21.277 1.00 60.91 286 ALA A O 1
ATOM 2312 N N . ARG A 1 287 ? 19.456 3.614 -21.143 1.00 59.38 287 ARG A N 1
ATOM 2313 C CA . ARG A 1 287 ? 19.472 3.189 -22.551 1.00 59.38 287 ARG A CA 1
ATOM 2314 C C . ARG A 1 287 ? 18.335 2.237 -22.889 1.00 59.38 287 ARG A C 1
ATOM 2316 O O . ARG A 1 287 ? 17.703 2.421 -23.919 1.00 59.38 287 ARG A O 1
ATOM 2323 N N . ALA A 1 288 ? 18.021 1.273 -22.028 1.00 56.88 288 ALA A N 1
ATOM 2324 C CA . ALA A 1 288 ? 16.876 0.388 -22.214 1.00 56.88 288 ALA A CA 1
ATOM 2325 C C . ALA A 1 288 ? 15.558 1.169 -22.210 1.00 56.88 288 ALA A C 1
ATOM 2327 O O . ALA A 1 288 ? 14.708 0.944 -23.070 1.00 56.88 288 ALA A O 1
ATOM 2328 N N . PHE A 1 289 ? 15.436 2.152 -21.316 1.00 64.81 289 PHE A N 1
ATOM 2329 C CA . PHE A 1 289 ? 14.318 3.085 -21.280 1.00 64.81 289 PHE A CA 1
ATOM 2330 C C . PHE A 1 289 ? 14.212 3.895 -22.578 1.00 64.81 289 PHE A C 1
ATOM 2332 O O . PHE A 1 289 ? 13.145 3.942 -23.194 1.00 64.81 289 PHE A O 1
ATOM 2339 N N . ALA A 1 290 ? 15.320 4.486 -23.035 1.00 63.03 290 ALA A N 1
ATOM 2340 C CA . ALA A 1 290 ? 15.367 5.230 -24.290 1.00 63.03 290 ALA A CA 1
ATOM 2341 C C . ALA A 1 290 ? 15.038 4.341 -25.501 1.00 63.03 290 ALA A C 1
ATOM 2343 O O . ALA A 1 290 ? 14.236 4.727 -26.345 1.00 63.03 290 ALA A O 1
ATOM 2344 N N . HIS A 1 291 ? 15.585 3.129 -25.565 1.00 62.69 291 HIS A N 1
ATOM 2345 C CA . HIS A 1 291 ? 15.366 2.185 -26.656 1.00 62.69 291 HIS A CA 1
ATOM 2346 C C . HIS A 1 291 ? 13.912 1.700 -26.730 1.00 62.69 291 HIS A C 1
ATOM 2348 O O . HIS A 1 291 ? 13.292 1.793 -27.787 1.00 62.69 291 HIS A O 1
ATOM 2354 N N . ALA A 1 292 ? 13.323 1.254 -25.615 1.00 60.47 292 ALA A N 1
ATOM 2355 C CA . ALA A 1 292 ? 11.915 0.840 -25.567 1.00 60.47 292 ALA A CA 1
ATOM 2356 C C . ALA A 1 292 ? 10.954 1.996 -25.903 1.00 60.47 292 ALA A C 1
ATOM 2358 O O . ALA A 1 292 ? 9.857 1.802 -26.438 1.00 60.47 292 ALA A O 1
ATOM 2359 N N . HIS A 1 293 ? 11.354 3.227 -25.585 1.00 60.59 293 HIS A N 1
ATOM 2360 C CA . HIS A 1 293 ? 10.650 4.440 -25.988 1.00 60.59 293 HIS A CA 1
ATOM 2361 C C . HIS A 1 293 ? 10.742 4.699 -27.504 1.00 60.59 293 HIS A C 1
ATOM 2363 O O . HIS A 1 293 ? 9.723 4.966 -28.142 1.00 60.59 293 HIS A O 1
ATOM 2369 N N . LEU A 1 294 ? 11.929 4.573 -28.096 1.00 62.66 294 LEU A N 1
ATOM 2370 C CA . LEU A 1 294 ? 12.162 4.780 -29.530 1.00 62.66 294 LEU A CA 1
ATOM 2371 C C . LEU A 1 294 ? 11.477 3.708 -30.392 1.00 62.66 294 LEU A C 1
ATOM 2373 O O . LEU A 1 294 ? 10.779 4.047 -31.349 1.00 62.66 294 LEU A O 1
ATOM 2377 N N . GLN A 1 295 ? 11.538 2.434 -29.989 1.00 64.75 295 GLN A N 1
ATOM 2378 C CA . GLN A 1 295 ? 10.839 1.343 -30.680 1.00 64.75 295 GLN A CA 1
ATOM 2379 C C . GLN A 1 295 ? 9.333 1.601 -30.821 1.00 64.75 295 GLN A C 1
ATOM 2381 O O . GLN A 1 295 ? 8.764 1.391 -31.891 1.00 64.75 295 GLN A O 1
ATOM 2386 N N . ARG A 1 296 ? 8.675 2.124 -29.779 1.00 59.38 296 ARG A N 1
ATOM 2387 C CA . ARG A 1 296 ? 7.230 2.418 -29.814 1.00 59.38 296 ARG A CA 1
ATOM 2388 C C . ARG A 1 296 ? 6.847 3.589 -30.710 1.00 59.38 296 ARG A C 1
ATOM 2390 O O . ARG A 1 296 ? 5.685 3.711 -31.081 1.00 59.38 296 ARG A O 1
ATOM 2397 N N . LYS A 1 297 ? 7.801 4.440 -31.078 1.00 65.62 297 LYS A N 1
ATOM 2398 C CA . LYS A 1 297 ? 7.581 5.486 -32.079 1.00 65.62 297 LYS A CA 1
ATOM 2399 C C . LYS A 1 297 ? 7.745 4.997 -33.520 1.00 65.62 297 LYS A C 1
ATOM 2401 O O . LYS A 1 297 ? 7.595 5.798 -34.436 1.00 65.62 297 LYS A O 1
ATOM 2406 N N . GLY A 1 298 ? 8.083 3.723 -33.728 1.00 68.62 298 GLY A N 1
ATOM 2407 C CA . GLY A 1 298 ? 8.519 3.224 -35.035 1.00 68.62 298 GLY A CA 1
ATOM 2408 C C . GLY A 1 298 ? 9.942 3.663 -35.396 1.00 68.62 298 GLY A C 1
ATOM 2409 O O . GLY A 1 298 ? 10.399 3.421 -36.507 1.00 68.62 298 GLY A O 1
ATOM 2410 N N . GLU A 1 299 ? 10.661 4.278 -34.455 1.00 65.81 299 GLU A N 1
ATOM 2411 C CA . GLU A 1 299 ? 12.066 4.655 -34.586 1.00 65.81 299 GLU A CA 1
ATOM 2412 C C . GLU A 1 299 ? 12.902 3.458 -34.105 1.00 65.81 299 GLU A C 1
ATOM 2414 O O . GLU A 1 299 ? 13.469 3.460 -33.013 1.00 65.81 299 GLU A O 1
ATOM 2419 N N . ALA A 1 300 ? 12.891 2.362 -34.870 1.00 55.03 300 ALA A N 1
ATOM 2420 C CA . ALA A 1 300 ? 13.652 1.165 -34.529 1.00 55.03 300 ALA A CA 1
ATOM 2421 C C . ALA A 1 300 ? 15.158 1.459 -34.624 1.00 55.03 300 ALA A C 1
ATOM 2423 O O . ALA A 1 300 ? 15.743 1.427 -35.704 1.00 55.03 300 ALA A O 1
ATOM 2424 N N . ILE A 1 301 ? 15.789 1.750 -33.486 1.00 57.12 301 ILE A N 1
ATOM 2425 C CA . ILE A 1 301 ? 17.246 1.840 -33.372 1.00 57.12 301 ILE A CA 1
ATOM 2426 C C . ILE A 1 301 ? 17.742 0.518 -32.781 1.00 57.12 301 ILE A C 1
ATOM 2428 O O . ILE A 1 301 ? 17.213 0.109 -31.751 1.00 57.12 301 ILE A O 1
ATOM 2432 N N . PRO A 1 302 ? 18.729 -0.169 -33.380 1.00 56.44 302 PRO A N 1
ATOM 2433 C CA . PRO A 1 302 ? 19.317 -1.364 -32.784 1.00 56.44 302 PRO A CA 1
ATOM 2434 C C . PRO A 1 302 ? 19.852 -1.070 -31.375 1.00 56.44 302 PRO A C 1
ATOM 2436 O O . PRO A 1 302 ? 20.567 -0.089 -31.177 1.00 56.44 302 PRO A O 1
ATOM 2439 N N . PHE A 1 303 ? 19.567 -1.941 -30.400 1.00 46.19 303 PHE A N 1
ATOM 2440 C CA . PHE A 1 303 ? 20.059 -1.802 -29.017 1.00 46.19 303 PHE A CA 1
ATOM 2441 C C . PHE A 1 303 ? 21.593 -1.672 -28.939 1.00 46.19 303 PHE A C 1
ATOM 2443 O O . PHE A 1 303 ? 22.118 -1.037 -28.033 1.00 46.19 303 PHE A O 1
ATOM 2450 N N . ALA A 1 304 ? 22.308 -2.221 -29.929 1.00 52.94 304 ALA A N 1
ATOM 2451 C CA . ALA A 1 304 ? 23.762 -2.138 -30.061 1.00 52.94 304 ALA A CA 1
ATOM 2452 C C . ALA A 1 304 ? 24.302 -0.722 -30.359 1.00 52.94 304 ALA A C 1
ATOM 2454 O O . ALA A 1 304 ? 25.507 -0.510 -30.270 1.00 52.94 304 ALA A O 1
ATOM 2455 N N . CYS A 1 305 ? 23.446 0.244 -30.710 1.00 42.97 305 CYS A N 1
ATOM 2456 C CA . CYS A 1 305 ? 23.842 1.633 -30.969 1.00 42.97 305 CYS A CA 1
ATOM 2457 C C . CYS A 1 305 ? 23.891 2.511 -29.706 1.00 42.97 305 CYS A C 1
ATOM 2459 O O . CYS A 1 305 ? 24.146 3.710 -29.822 1.00 42.97 305 CYS A O 1
ATOM 2461 N N . PHE A 1 306 ? 23.628 1.936 -28.527 1.00 44.22 306 PHE A N 1
ATOM 2462 C CA . PHE A 1 306 ? 23.635 2.642 -27.251 1.00 44.22 306 PHE A CA 1
ATOM 2463 C C . PHE A 1 306 ? 24.739 2.141 -26.327 1.00 44.22 306 PHE A C 1
ATOM 2465 O O . PHE A 1 306 ? 24.592 1.101 -25.643 1.00 44.22 306 PHE A O 1
#

pLDDT: mean 80.78, std 16.36, range [38.41, 98.5]

Secondary structure (DSSP, 8-state):
-HHHHHHHHHHT-GGGGGGT-HHHHHHHHHHHHTS--BPPP-EEEETT-HHHHHHHHHHHHT--S-EEEEESS--TTTT-EEES-GGGS-HHHHHHHHHHHHH---GGGGGS-HHHHHSPPEEEEEE---SSTTGGGG---HHHHHHHHHHHTT---GGGS-EEEEEEEETTEEEEEEETTSTTTEEEETTS-EEE--TTSTT---SSPPP-PPPPHHHHHHHHHHHHHHHHHHHHHHHHHHHHTT-SEEEEEEEE--TTT-SEEEEEEET--STTT-S---HHHHHHHHHHHHHHTT----GGG-

Sequence (306 aa):
MNKRIGLSYKEKRQELVWLDDKLEQVGRTEALLKGERHLPLLGHARKGDAVGLEKLAQKLAVSSEPLVVKPRHGSNSKHVFLWPRPQEVDAKELEESVLKASESHDKSWDKESWNQNAVPKGVVLQPMYSPLAEFLHGYPCDEMERSRHAFERGVCPKFLRPLELKVQTLFGEVVGAQLNTHPQYLWVARDGSVHVWDQMAEGFQTRHAKEPEELPKELALFLRDILQEHWQRLRSDSEMLARSAGLDEIRVDWLLGDPKWGPRIGELTHMGTFAIELVPVSVRLARAFAHAHLQRKGEAIPFACF

Radius of gyration: 20.46 Å; Cα contacts (8 Å, |Δi|>4): 490; chains: 1; bounding box: 55×39×61 Å

Foldseek 3Di:
DCCVVVVCLVVVPLLCLLQLQPVSVQVVLCVLLVHGFAFDWPAKDFVPRPVRLVVQLVVLQPDQAWKWKAKRLDDDCPLIFTCRGSPVDDSVVSSVSQNCRQPDDDPVCVVDRVSSVPHTGIMIMGGDQFQPPPVLVPDDDPLSVVQVVCVVVRHHDLVRDFQKWWFKDAQLATQWIATPSQLQQWIQGSVRDIGGDDCPDDQVDQPPDDDRDDDPPVVVVQSSVLSVPCVVVVRNSSSSCCVSSVARIKIFIWGARRPVNHIHTPGMDRCPDPVNRDRPPPVLVVLVSVQVVCVVVVNNDPSVVD

Solvent-accessible surface area (backbone atoms only — not comparable to full-atom values): 17039 Å² total; per-residue (Å²): 108,74,59,60,62,54,40,46,67,73,67,61,52,68,91,53,25,44,45,51,20,59,68,47,37,47,59,50,49,23,65,69,66,74,44,86,45,45,72,62,74,79,42,64,28,50,56,89,38,62,71,42,46,52,54,46,27,52,54,48,46,73,26,84,56,40,32,30,39,29,27,29,40,56,64,92,78,50,65,55,44,71,31,75,54,28,65,83,49,61,56,65,62,52,34,49,46,49,51,50,14,20,70,59,83,57,81,72,58,79,74,49,58,72,43,40,72,65,29,66,54,7,23,34,33,28,69,50,74,54,27,34,80,77,68,53,77,79,54,94,42,80,67,51,58,53,29,51,59,32,42,78,70,68,39,82,31,82,84,57,50,47,49,34,37,39,35,34,29,51,70,36,36,55,68,27,32,29,35,69,93,36,44,68,40,37,39,30,41,66,90,55,53,77,42,71,54,69,82,83,45,92,72,66,70,61,90,80,60,71,81,80,58,81,76,54,67,67,59,53,52,52,51,49,54,51,36,75,75,42,35,72,54,58,44,51,53,49,20,48,48,22,51,72,71,71,35,62,38,34,30,38,28,30,32,35,61,19,86,90,74,42,72,24,43,74,46,53,28,68,70,61,60,64,84,87,53,59,59,74,61,54,72,64,55,57,43,49,53,49,44,62,52,31,44,75,72,72,49,76,64,65,75,88,81,108

Nearest PDB structures (foldseek):
  2vpq-assembly1_A  TM=6.721E-01  e=2.754E-05  Staphylococcus aureus
  5csk-assembly1_B  TM=5.584E-01  e=1.043E-04  Saccharomyces cerevisiae S288C
  7pup-assembly1_A  TM=5.574E-01  e=9.008E-03  Arabidopsis thaliana
  6w2j-assembly2_B  TM=5.770E-01  e=9.130E-02  Homo sapiens
  5dot-assembly1_B  TM=4.080E-01  e=2.411E-02  Homo sapiens